Protein AF-A0AAW1MSC5-F1 (afdb_monomer)

pLDDT: mean 83.84, std 13.52, range [40.44, 97.38]

InterPro domains:
  IPR008811 Glycosyl hydrolases 36 [PF05691] (2-79)
  IPR008811 Glycosyl hydrolases 36 [PF05691] (87-195)
  IPR008811 Glycosyl hydrolases 36 [PTHR31268] (100-194)
  IPR017853 Glycoside hydrolase superfamily [SSF51445] (45-163)

Foldseek 3Di:
DDDLQADDAPDPQAAGWDFDQDDDDPVRVPDDDDPSVVCCNVRGHTDDDPVCVVSHVCSVVVVCVVVVNPDDDDPPPDDDPPDPCPPQPVPDPVVNVLSVVSLLVCQQLVCVPCQVPDQGDSDEEAQPDPCNLVVLVSCLQQLHDYHHDDDPPPHPVVSVVVQADPVRHGRGDPGGWHFDPVCNPPDCSPPVDDTDID

Organism: Saponaria officinalis (NCBI:txid3572)

Sequence (198 aa):
MGYWGGVRPDVPNLPEARVISPKLSPGLEMTMEDLAVDKIVNNGVGLVQPEKAHELYEGLHSHLEACGIDGVKVDVIHKMIFGQLTRTAYGDINGTYWLQGCHMVHCAYNSIWMGNFIQPDWDMFQSTHPCAEFHAASRAISGGPIYVSDAVGKHDYDLLKRLVFPDGSTVRCEYYALPTRDCLFVDPLHDGKTVGIS

Solvent-accessible surface area (backbone atoms only — not comparable to full-atom values): 12097 Å² total; per-residue (Å²): 123,60,58,99,40,33,34,60,57,93,44,86,77,47,62,77,31,46,77,40,74,62,78,82,50,76,73,61,70,71,55,77,95,46,74,65,58,54,50,26,50,74,72,18,30,20,42,62,55,79,93,46,47,62,51,41,52,52,32,53,50,53,53,40,48,76,71,71,53,91,75,83,90,76,81,83,81,78,80,71,98,65,81,84,68,78,73,69,46,86,89,37,71,66,55,37,55,50,46,56,51,52,51,51,51,51,42,26,59,47,24,67,64,44,49,80,81,44,85,45,70,73,63,65,44,40,58,74,42,99,58,21,70,59,50,53,53,51,38,44,54,35,31,32,69,82,47,76,67,50,60,91,94,55,66,40,60,76,64,54,51,75,50,37,46,96,88,70,50,66,64,65,41,97,54,60,28,26,59,29,82,93,36,70,90,58,58,50,91,77,69,82,45,81,79,50,72,83

Nearest PDB structures (foldseek):
  7exf-assembly2_A  TM=7.731E-01  e=2.068E-12  Arabidopsis thaliana
  7exh-assembly2_A  TM=7.644E-01  e=4.161E-12  Arabidopsis thaliana
  7exr-assembly1_B  TM=7.719E-01  e=1.484E-11  Arabidopsis thaliana
  7exg-assembly1_B  TM=7.490E-01  e=8.925E-12  Arabidopsis thaliana
  7exf-assembly1_B  TM=7.332E-01  e=2.630E-11  Arabidopsis thaliana

Secondary structure (DSSP, 8-state):
--BTTBPPTT-TTS--EEEE-PPPPHHHHTS---HHHHHHHHH-EEEE-GGGHHHHHHHHHHHHHHTT------TTS---SS-------TT-HHHHHHHHHHHHHHHHHHHHHHTTTS------B-TTSTTHHHHHHHHHHSSS---B-PPTT---HHHHGGGB-TTSPBP--SS---B-TTTTT--TTTS-PPPPB-

Radius of gyration: 20.09 Å; Cα contacts (8 Å, |Δi|>4): 222; chains: 1; bounding box: 49×46×50 Å

Structure (mmCIF, N/CA/C/O backbone):
data_AF-A0AAW1MSC5-F1
#
_entry.id   AF-A0AAW1MSC5-F1
#
loop_
_atom_site.group_PDB
_atom_site.id
_atom_site.type_symbol
_atom_site.label_atom_id
_atom_site.label_alt_id
_atom_site.label_comp_id
_atom_site.label_asym_id
_atom_site.label_entity_id
_atom_site.label_seq_id
_atom_site.pdbx_PDB_ins_code
_atom_site.Cartn_x
_atom_site.Cartn_y
_atom_site.Cartn_z
_atom_site.occupancy
_atom_site.B_iso_or_equiv
_atom_site.auth_seq_id
_atom_site.auth_comp_id
_atom_site.auth_asym_id
_atom_site.auth_atom_id
_atom_site.pdbx_PDB_model_num
ATOM 1 N N . MET A 1 1 ? -20.765 -4.488 11.628 1.00 53.66 1 MET A N 1
ATOM 2 C CA . MET A 1 1 ? -19.595 -4.313 10.742 1.00 53.66 1 MET A CA 1
ATOM 3 C C . MET A 1 1 ? -19.350 -2.828 10.563 1.00 53.66 1 MET A C 1
ATOM 5 O O . MET A 1 1 ? -20.262 -2.133 10.125 1.00 53.66 1 MET A O 1
ATOM 9 N N . GLY A 1 2 ? -18.205 -2.338 11.037 1.00 57.72 2 GLY A N 1
ATOM 10 C CA . GLY A 1 2 ? -17.862 -0.919 10.982 1.00 57.72 2 GLY A CA 1
ATOM 11 C C . GLY A 1 2 ? -17.250 -0.512 9.641 1.00 57.72 2 GLY A C 1
ATOM 12 O O . GLY A 1 2 ? -16.690 -1.343 8.935 1.00 57.72 2 GLY A O 1
ATOM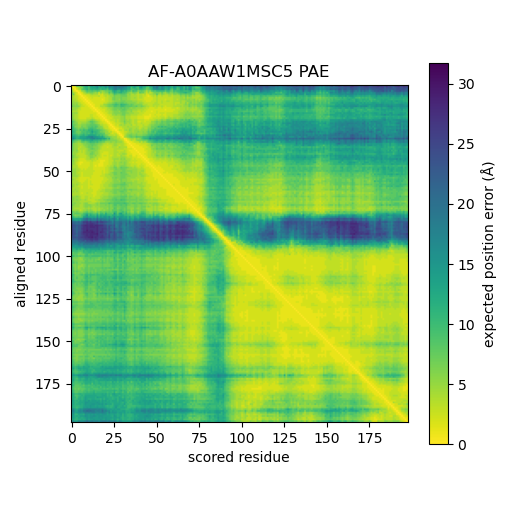 13 N N . TYR A 1 3 ? -17.385 0.763 9.295 1.00 65.25 3 TYR A N 1
ATOM 14 C CA . TYR A 1 3 ? -16.698 1.421 8.174 1.00 65.25 3 TYR A CA 1
ATOM 15 C C . TYR A 1 3 ? -16.135 2.752 8.704 1.00 65.25 3 TYR A C 1
ATOM 17 O O . TYR A 1 3 ? -16.108 2.951 9.915 1.00 65.25 3 TYR A O 1
ATOM 25 N N . TRP A 1 4 ? -15.728 3.690 7.847 1.00 65.12 4 TRP A N 1
ATOM 26 C CA . TRP A 1 4 ? -15.163 4.997 8.235 1.00 65.12 4 TRP A CA 1
ATOM 27 C C . TRP A 1 4 ? -15.979 5.760 9.308 1.00 65.12 4 TRP A C 1
ATOM 29 O O . TRP A 1 4 ? -15.419 6.579 10.025 1.00 65.12 4 TRP A O 1
ATOM 39 N N . GLY A 1 5 ? -17.276 5.461 9.471 1.00 70.88 5 GLY A N 1
ATOM 40 C CA . GLY A 1 5 ? -18.156 5.974 10.535 1.00 70.88 5 GLY A CA 1
ATOM 41 C C . GLY A 1 5 ? -18.221 5.139 11.828 1.00 70.88 5 GLY A C 1
ATOM 42 O O . GLY A 1 5 ? -19.190 5.252 12.573 1.00 70.88 5 GLY A O 1
ATOM 43 N N . GLY A 1 6 ? -17.250 4.272 12.112 1.00 80.56 6 GLY A N 1
ATOM 44 C CA . GLY A 1 6 ? -17.217 3.454 13.330 1.00 80.56 6 GLY A CA 1
ATOM 45 C C . GLY A 1 6 ? -18.155 2.242 13.297 1.00 80.56 6 GLY A C 1
ATOM 46 O O . GLY A 1 6 ? -18.495 1.725 12.232 1.00 80.56 6 GLY A O 1
ATOM 47 N N . VAL A 1 7 ? -18.542 1.748 14.475 1.00 87.12 7 VAL A N 1
ATOM 48 C CA . VAL A 1 7 ? -19.284 0.487 14.651 1.00 87.12 7 VAL A CA 1
ATOM 49 C C . VAL A 1 7 ? -20.786 0.741 14.749 1.00 87.12 7 VAL A C 1
ATOM 51 O O . VAL A 1 7 ? -21.247 1.488 15.607 1.00 87.12 7 VAL A O 1
ATOM 54 N N . ARG A 1 8 ? -21.580 0.083 13.899 1.00 88.00 8 ARG A N 1
ATOM 55 C CA . ARG A 1 8 ? -23.047 0.136 13.993 1.00 88.00 8 ARG A CA 1
ATOM 56 C C . ARG A 1 8 ? -23.521 -0.378 15.374 1.00 88.00 8 ARG A C 1
ATOM 58 O O . ARG A 1 8 ? -23.120 -1.485 15.731 1.00 88.00 8 ARG A O 1
ATOM 65 N N . PRO A 1 9 ? -24.377 0.365 16.105 1.00 89.88 9 PRO A N 1
ATOM 66 C CA . PRO A 1 9 ? -24.988 -0.109 17.350 1.00 89.88 9 PRO A CA 1
ATOM 67 C C . PRO A 1 9 ? -25.855 -1.359 17.162 1.00 89.88 9 PRO A C 1
ATOM 69 O O . PRO A 1 9 ? -26.308 -1.646 16.051 1.00 89.88 9 PRO A O 1
ATOM 72 N N . ASP A 1 10 ? -26.105 -2.066 18.265 1.00 89.06 10 ASP A N 1
ATOM 73 C CA . ASP A 1 10 ? -27.033 -3.205 18.353 1.00 89.06 10 ASP A CA 1
ATOM 74 C C . ASP A 1 10 ? -26.717 -4.365 17.394 1.00 89.06 10 ASP A C 1
ATOM 76 O O . ASP A 1 10 ? -27.601 -5.080 16.917 1.00 89.06 10 ASP A O 1
ATOM 80 N N . VAL A 1 11 ? -25.433 -4.558 17.086 1.00 86.50 11 VAL A N 1
ATOM 81 C CA . VAL A 1 11 ? -24.967 -5.687 16.278 1.00 86.50 11 VAL A CA 1
ATOM 82 C C . VAL A 1 11 ? -24.689 -6.883 17.197 1.00 86.50 11 VAL A C 1
ATOM 84 O O . VAL A 1 11 ? -23.916 -6.742 18.145 1.00 86.50 11 VAL A O 1
ATOM 87 N N . PRO A 1 12 ? -25.267 -8.069 16.923 1.00 83.25 12 PRO A N 1
ATOM 88 C CA . PRO A 1 12 ? -24.973 -9.276 17.690 1.00 83.25 12 PRO A CA 1
ATOM 89 C C . PRO A 1 12 ? -23.472 -9.579 17.731 1.00 83.25 12 PRO A C 1
ATOM 91 O O . PRO A 1 12 ? -22.781 -9.416 16.726 1.00 83.25 12 PRO A O 1
ATOM 94 N N . ASN A 1 13 ? -22.990 -10.067 18.877 1.00 82.94 13 ASN A N 1
ATOM 95 C CA . ASN A 1 13 ? -21.587 -10.444 19.115 1.00 82.94 13 ASN A CA 1
ATOM 96 C C . ASN A 1 13 ? -20.571 -9.287 19.041 1.00 82.94 13 ASN A C 1
ATOM 98 O O . ASN A 1 13 ? -19.373 -9.540 18.945 1.00 82.94 13 ASN A O 1
ATOM 102 N N . LEU A 1 14 ? -21.028 -8.033 19.107 1.00 89.50 14 LEU A N 1
ATOM 103 C CA . LEU A 1 14 ? -20.174 -6.861 19.299 1.00 89.50 14 LEU A CA 1
ATOM 104 C C . LEU A 1 14 ? -20.541 -6.149 20.610 1.00 89.50 14 LEU A C 1
ATOM 106 O O . LEU A 1 14 ? -21.697 -6.216 21.039 1.00 89.50 14 LEU A O 1
ATOM 110 N N . PRO A 1 15 ? -19.581 -5.464 21.257 1.00 90.94 15 PRO A N 1
ATOM 111 C CA . PRO A 1 15 ? -19.867 -4.669 22.442 1.00 90.94 15 PRO A CA 1
ATOM 112 C C . PRO A 1 15 ? -20.815 -3.510 22.115 1.00 90.94 15 PRO A C 1
ATOM 114 O O . PRO A 1 15 ? -20.905 -3.045 20.977 1.00 90.94 15 PRO A O 1
ATOM 117 N N . GLU A 1 16 ? -21.496 -3.012 23.147 1.00 92.12 16 GLU A N 1
ATOM 118 C CA . GLU A 1 16 ? -22.359 -1.838 23.036 1.00 92.12 16 GLU A CA 1
ATOM 119 C C . GLU A 1 16 ? -21.585 -0.650 22.440 1.00 92.12 16 GLU A C 1
ATOM 121 O O . GLU A 1 16 ? -20.536 -0.242 22.952 1.00 92.12 16 GLU A O 1
ATOM 126 N N . ALA A 1 17 ? -22.125 -0.098 21.354 1.00 92.06 17 ALA A N 1
ATOM 127 C CA . ALA A 1 17 ? -21.577 1.056 20.662 1.00 92.06 17 ALA A CA 1
ATOM 128 C C . ALA A 1 17 ? -22.585 2.205 20.686 1.00 92.06 17 ALA A C 1
ATOM 130 O O . ALA A 1 17 ? -23.786 2.001 20.503 1.00 92.06 17 ALA A O 1
ATOM 131 N N . ARG A 1 18 ? -22.091 3.432 20.856 1.00 91.56 18 ARG A N 1
ATOM 132 C CA . ARG A 1 18 ? -22.906 4.648 20.829 1.00 91.56 18 ARG A CA 1
ATOM 133 C C . ARG A 1 18 ? -22.487 5.537 19.673 1.00 91.56 18 ARG A C 1
ATOM 135 O O . ARG A 1 18 ? -21.302 5.798 19.492 1.00 91.56 18 ARG A O 1
ATOM 142 N N . VAL A 1 19 ? -23.461 6.063 18.936 1.00 91.81 19 VAL A N 1
ATOM 143 C CA . VAL A 1 19 ? -23.189 7.095 17.930 1.00 91.81 19 VAL A CA 1
ATOM 144 C C . VAL A 1 19 ? -22.865 8.410 18.636 1.00 91.81 19 VAL A C 1
ATOM 146 O O . VAL A 1 19 ? -23.665 8.919 19.426 1.00 91.81 19 VAL A O 1
ATOM 149 N N . ILE A 1 20 ? -21.685 8.951 18.352 1.00 90.44 20 ILE A N 1
ATOM 150 C CA . ILE A 1 20 ? -21.217 10.250 18.836 1.00 90.44 20 ILE A CA 1
ATOM 151 C C . ILE A 1 20 ? -20.989 11.199 17.661 1.00 90.44 20 ILE A C 1
ATOM 153 O O . ILE A 1 20 ? -20.510 10.785 16.610 1.00 90.44 20 ILE A O 1
ATOM 157 N N . SER A 1 21 ? -21.302 12.481 17.830 1.00 88.94 21 SER A N 1
ATOM 158 C CA . SER A 1 21 ? -20.953 13.504 16.840 1.00 88.94 21 SER A CA 1
ATOM 159 C C . SER A 1 21 ? -19.506 13.947 17.070 1.00 88.94 21 SER A C 1
ATOM 161 O O . SER A 1 21 ? -19.213 14.520 18.125 1.00 88.94 21 SER A O 1
ATOM 163 N N . PRO A 1 22 ? -18.580 13.672 16.137 1.00 84.62 22 PRO A N 1
ATOM 164 C CA . PRO A 1 22 ? -17.195 14.084 16.288 1.00 84.62 22 PRO A CA 1
ATOM 165 C C . PRO A 1 22 ? -17.075 15.601 16.129 1.00 84.62 22 PRO A C 1
ATOM 167 O O . PRO A 1 22 ? -17.774 16.218 15.326 1.00 84.62 22 PRO A O 1
ATOM 170 N N . LYS A 1 23 ? -16.157 16.205 16.887 1.00 84.06 23 LYS A N 1
ATOM 171 C CA . LYS A 1 23 ? -15.807 17.621 16.755 1.00 84.06 23 LYS A CA 1
ATOM 172 C C . LYS A 1 23 ? -14.497 17.738 15.985 1.00 84.06 23 LYS A C 1
ATOM 174 O O . LYS A 1 23 ? -13.488 17.186 16.422 1.00 84.06 23 LYS A O 1
ATOM 179 N N . LEU A 1 24 ? -14.510 18.466 14.871 1.00 80.25 24 LEU A N 1
ATOM 180 C CA . LEU A 1 24 ? -13.288 18.764 14.127 1.00 80.25 24 LEU A CA 1
ATOM 181 C C . LEU A 1 24 ? -12.351 19.628 14.976 1.00 80.25 24 LEU A C 1
ATOM 183 O O . LEU A 1 24 ? -12.781 20.554 15.670 1.00 80.25 24 LEU A O 1
ATOM 187 N N . SER A 1 25 ? -11.062 19.298 14.941 1.00 81.50 25 SER A N 1
ATOM 188 C CA . SER A 1 25 ? -10.034 20.163 15.508 1.00 81.50 25 SER A CA 1
ATOM 189 C C . SER A 1 25 ? -9.725 21.303 14.528 1.00 81.50 25 SER A C 1
ATOM 191 O O . SER A 1 25 ? -9.819 21.091 13.316 1.00 81.50 25 SER A O 1
ATOM 193 N N . PRO A 1 26 ? -9.280 22.480 15.010 1.00 80.62 26 PRO A N 1
ATOM 194 C CA . PRO A 1 26 ? -8.923 23.594 14.128 1.00 80.62 26 PRO A CA 1
ATOM 195 C C . PRO A 1 26 ? -7.853 23.219 13.095 1.00 80.62 26 PRO A C 1
ATOM 197 O O . PRO A 1 26 ? -7.886 23.679 11.964 1.00 80.62 26 PRO A O 1
ATOM 200 N N . GLY A 1 27 ? -6.910 22.345 13.465 1.00 77.00 27 GLY A N 1
ATOM 201 C CA . GLY A 1 27 ? -5.875 21.877 12.545 1.00 77.00 27 GLY A CA 1
ATOM 202 C C . GLY A 1 27 ? -6.432 21.045 11.391 1.00 77.00 27 GLY A C 1
ATOM 203 O O . GLY A 1 27 ? -5.948 21.191 10.278 1.00 77.00 27 GLY A O 1
ATOM 204 N N . LEU A 1 28 ? -7.446 20.209 11.642 1.00 68.50 28 LEU A N 1
ATOM 205 C CA . LEU A 1 28 ? -8.069 19.362 10.620 1.00 68.50 28 LEU A CA 1
ATOM 206 C C . LEU A 1 28 ? -8.982 20.171 9.687 1.00 68.50 28 LEU A C 1
ATOM 208 O O . LEU A 1 28 ? -8.988 19.925 8.485 1.00 68.50 28 LEU A O 1
ATOM 212 N N . GLU A 1 29 ? -9.693 21.161 10.227 1.00 69.50 29 GLU A N 1
ATOM 213 C CA . GLU A 1 29 ? -10.546 22.087 9.465 1.00 69.50 29 GLU A CA 1
ATOM 214 C C . GLU A 1 29 ? -9.750 22.898 8.429 1.00 69.50 29 GLU A C 1
ATOM 216 O O . GLU A 1 29 ? -10.242 23.171 7.341 1.00 69.50 29 GLU A O 1
ATOM 221 N N . MET A 1 30 ? -8.488 23.212 8.735 1.00 70.00 30 MET A N 1
ATOM 222 C CA . MET A 1 30 ? -7.583 23.948 7.844 1.00 70.00 30 MET A CA 1
ATOM 223 C C . MET A 1 30 ? -6.868 23.061 6.807 1.00 70.00 30 MET A C 1
ATOM 225 O O . MET A 1 30 ? -5.985 23.551 6.100 1.00 70.00 30 MET A O 1
ATOM 229 N N . THR A 1 31 ? -7.185 21.762 6.735 1.00 69.75 31 THR A N 1
ATOM 230 C CA . THR A 1 31 ? -6.607 20.853 5.729 1.00 69.75 31 THR A CA 1
ATOM 231 C C . THR A 1 31 ? -7.458 20.801 4.453 1.00 69.75 31 THR A C 1
ATOM 233 O O . THR A 1 31 ? -8.050 21.798 4.053 1.00 69.75 31 THR A O 1
ATOM 236 N N . MET A 1 32 ? -7.471 19.664 3.754 1.00 58.88 32 MET A N 1
ATOM 237 C CA . MET A 1 32 ? -8.252 19.481 2.533 1.00 58.88 32 MET A CA 1
ATOM 238 C C . MET A 1 32 ? -9.700 19.103 2.857 1.00 58.88 32 MET A C 1
ATOM 240 O O . MET A 1 32 ? -9.945 18.349 3.798 1.00 58.88 32 MET A O 1
ATOM 244 N N . GLU A 1 33 ? -10.643 19.556 2.028 1.00 68.25 33 GLU A N 1
ATOM 245 C CA . GLU A 1 33 ? -12.011 19.032 2.045 1.00 68.25 33 GLU A CA 1
ATOM 246 C C . GLU A 1 33 ? -12.007 17.539 1.685 1.00 68.25 33 GLU A C 1
ATOM 248 O O . GLU A 1 33 ? -11.538 17.133 0.612 1.00 68.25 33 GLU A O 1
ATOM 253 N N . ASP A 1 34 ? -12.545 16.721 2.587 1.00 70.81 34 ASP A N 1
ATOM 254 C CA . ASP A 1 34 ? -12.566 15.269 2.477 1.00 70.81 34 ASP A CA 1
ATOM 255 C C . ASP A 1 34 ? -13.988 14.746 2.726 1.00 70.81 34 ASP A C 1
ATOM 257 O O . ASP A 1 34 ? -14.561 14.887 3.807 1.00 70.81 34 ASP A O 1
ATOM 261 N N . LEU A 1 35 ? -14.555 14.089 1.711 1.00 73.88 35 LEU A N 1
ATOM 262 C CA . LEU A 1 35 ? -15.926 13.575 1.752 1.00 73.88 35 LEU A CA 1
ATOM 263 C C . LEU A 1 35 ? -16.146 12.516 2.843 1.00 73.88 35 LEU A C 1
ATOM 265 O O . LEU A 1 35 ? -17.282 12.311 3.278 1.00 73.88 35 LEU A O 1
ATOM 269 N N . ALA A 1 36 ? -15.103 11.790 3.255 1.00 72.75 36 ALA A N 1
ATOM 270 C CA . ALA A 1 36 ? -15.205 10.853 4.365 1.00 72.75 36 ALA A CA 1
ATOM 271 C C . ALA A 1 36 ? -15.302 11.614 5.692 1.00 72.75 36 ALA A C 1
ATOM 273 O O . ALA A 1 36 ? -16.141 11.255 6.520 1.00 72.75 36 ALA A O 1
ATOM 274 N N . VAL A 1 37 ? -14.530 12.692 5.864 1.00 77.62 37 VAL A N 1
ATOM 275 C CA . VAL A 1 37 ? -14.630 13.588 7.029 1.00 77.62 37 VAL A CA 1
ATOM 276 C C . VAL A 1 37 ? -16.021 14.215 7.110 1.00 77.62 37 VAL A C 1
ATOM 278 O O . VAL A 1 37 ? -16.661 14.123 8.158 1.00 77.62 37 VAL A O 1
ATOM 281 N N . ASP A 1 38 ? -16.552 14.737 6.005 1.00 80.31 38 ASP A N 1
ATOM 282 C CA . ASP A 1 38 ? -17.896 15.328 5.974 1.00 80.31 38 ASP A CA 1
ATOM 283 C C . ASP A 1 38 ? -18.975 14.317 6.369 1.00 80.31 38 ASP A C 1
ATOM 285 O O . ASP A 1 38 ? -19.882 14.611 7.150 1.00 80.31 38 ASP A O 1
ATOM 289 N N . LYS A 1 39 ? -18.882 13.083 5.860 1.00 79.62 39 LYS A N 1
ATOM 290 C CA . LYS A 1 39 ? -19.820 12.008 6.216 1.00 79.62 39 LYS A CA 1
ATOM 291 C C . LYS A 1 39 ? -19.729 11.633 7.689 1.00 79.62 39 LYS A C 1
ATOM 293 O O . LYS A 1 39 ? -20.764 11.353 8.289 1.00 79.62 39 LYS A O 1
ATOM 298 N N . ILE A 1 40 ? -18.529 11.617 8.256 1.00 83.12 40 ILE A N 1
ATOM 299 C CA . ILE A 1 40 ? -18.284 11.328 9.670 1.00 83.12 40 ILE A CA 1
ATOM 300 C C . ILE A 1 40 ? -18.883 12.428 10.559 1.00 83.12 40 ILE A C 1
ATOM 302 O O . ILE A 1 40 ? -19.564 12.126 11.538 1.00 83.12 40 ILE A O 1
ATOM 306 N N . VAL A 1 41 ? -18.688 13.698 10.199 1.00 84.00 41 VAL A N 1
ATOM 307 C CA . VAL A 1 41 ? -19.237 14.846 10.936 1.00 84.00 41 VAL A CA 1
ATOM 308 C C . VAL A 1 41 ? -20.764 14.870 10.865 1.00 84.00 41 VAL A C 1
ATOM 310 O O . VAL A 1 41 ? -21.418 15.042 11.891 1.00 84.00 41 VAL A O 1
ATOM 313 N N . ASN A 1 42 ? -21.337 14.634 9.683 1.00 84.75 42 ASN A N 1
ATOM 314 C CA . ASN A 1 42 ? -22.785 14.697 9.474 1.00 84.75 42 ASN A CA 1
ATOM 315 C C . ASN A 1 42 ? -23.548 13.510 10.081 1.00 84.75 42 ASN A C 1
ATOM 317 O O . ASN A 1 42 ? -24.659 13.694 10.574 1.00 84.75 42 ASN A O 1
ATOM 321 N N . ASN A 1 43 ? -22.982 12.298 10.041 1.00 85.00 43 ASN A N 1
ATOM 322 C CA . ASN A 1 43 ? -23.688 11.078 10.461 1.00 85.00 43 ASN A CA 1
ATOM 323 C C . ASN A 1 43 ? -23.265 10.560 11.845 1.00 85.00 43 ASN A C 1
ATOM 325 O O . ASN A 1 43 ? -23.934 9.691 12.404 1.00 85.00 43 ASN A O 1
ATOM 329 N N . GLY A 1 44 ? -22.176 11.088 12.404 1.00 87.50 44 GLY A N 1
ATOM 330 C CA . GLY A 1 44 ? -21.587 10.602 13.644 1.00 87.50 44 GLY A CA 1
ATOM 331 C C . GLY A 1 44 ? -20.741 9.338 13.467 1.00 87.50 44 GLY A C 1
ATOM 332 O O . GLY A 1 44 ? -20.671 8.732 12.397 1.00 87.50 44 GLY A O 1
ATOM 333 N N . VAL A 1 45 ? -20.081 8.949 14.557 1.00 89.50 45 VAL A N 1
ATOM 334 C CA . VAL A 1 45 ? -19.209 7.776 14.647 1.00 89.50 45 VAL A CA 1
ATOM 335 C C . VAL A 1 45 ? -19.748 6.826 15.700 1.00 89.50 45 VAL A C 1
ATOM 337 O O . VAL A 1 45 ? -19.996 7.231 16.833 1.00 89.50 45 VAL A O 1
ATOM 340 N N . GLY A 1 46 ? -19.899 5.555 15.348 1.00 91.19 46 GLY A N 1
ATOM 341 C CA . GLY A 1 46 ? -20.177 4.500 16.312 1.00 91.19 46 GLY A CA 1
ATOM 342 C C . GLY A 1 46 ? -18.944 4.185 17.155 1.00 91.19 46 GLY A C 1
ATOM 343 O O . GLY A 1 46 ? -17.984 3.602 16.647 1.00 91.19 46 GLY A O 1
ATOM 344 N N . LEU A 1 47 ? -18.965 4.575 18.428 1.00 90.38 47 LEU A N 1
ATOM 345 C CA . LEU A 1 47 ? -17.853 4.427 19.360 1.00 90.38 47 LEU A CA 1
ATOM 346 C C . LEU A 1 47 ? -18.140 3.331 20.389 1.00 90.38 47 LEU A C 1
ATOM 348 O O . LEU A 1 47 ? -19.188 3.331 21.036 1.00 90.38 47 LEU A O 1
ATOM 352 N N . VAL A 1 48 ? -17.170 2.437 20.565 1.00 91.44 48 VAL A N 1
ATOM 353 C CA . VAL A 1 48 ? -17.125 1.448 21.648 1.00 91.44 48 VAL A CA 1
ATOM 354 C C . VAL A 1 48 ? -16.297 2.016 22.800 1.00 91.44 48 VAL A C 1
ATOM 356 O O . VAL A 1 48 ? -15.315 2.724 22.569 1.00 91.44 48 VAL A O 1
ATOM 359 N N . GLN A 1 49 ? -16.693 1.719 24.040 1.00 90.69 49 GLN A N 1
ATOM 360 C CA . GLN A 1 49 ? -15.934 2.135 25.224 1.00 90.69 49 GLN A CA 1
ATOM 361 C C . GLN A 1 49 ? -14.502 1.565 25.175 1.00 90.69 49 GLN A C 1
ATOM 363 O O . GLN A 1 49 ? -14.353 0.377 24.872 1.00 90.69 49 GLN A O 1
ATOM 368 N N . PRO A 1 50 ? -13.455 2.363 25.465 1.00 91.12 50 PRO A N 1
ATOM 369 C CA . PRO A 1 50 ? -12.062 1.928 25.336 1.00 91.12 50 PRO A CA 1
ATOM 370 C C . PRO A 1 50 ? -11.738 0.623 26.074 1.00 91.12 50 PRO A C 1
ATOM 372 O O . PRO A 1 50 ? -10.980 -0.204 25.573 1.00 91.12 50 PRO A O 1
ATOM 375 N N . GLU A 1 51 ? -12.361 0.393 27.229 1.00 94.69 51 GLU A N 1
ATOM 376 C CA . GLU A 1 51 ? -12.168 -0.792 28.069 1.00 94.69 51 GLU A CA 1
ATOM 377 C C . GLU A 1 51 ? -12.650 -2.082 27.379 1.00 94.69 51 GLU A C 1
ATOM 379 O O . GLU A 1 51 ? -12.155 -3.174 27.663 1.00 94.69 51 GLU A O 1
ATOM 384 N N . LYS A 1 52 ? -13.574 -1.957 26.418 1.00 92.38 52 LYS A N 1
ATOM 385 C CA . LYS A 1 52 ? -14.138 -3.055 25.619 1.00 92.38 52 LYS A CA 1
ATOM 386 C C . LYS A 1 52 ? -13.526 -3.165 24.222 1.00 92.38 52 LYS A C 1
ATOM 388 O O . LYS A 1 52 ? -14.050 -3.886 23.376 1.00 92.38 52 LYS A O 1
ATOM 393 N N . ALA A 1 53 ? -12.416 -2.473 23.954 1.00 89.75 53 ALA A N 1
ATOM 394 C CA . ALA A 1 53 ? -11.757 -2.539 22.650 1.00 89.75 53 ALA A CA 1
ATOM 395 C C . ALA A 1 53 ? -11.374 -3.979 22.264 1.00 89.75 53 ALA A C 1
ATOM 397 O O . ALA A 1 53 ? -11.514 -4.358 21.107 1.00 89.75 53 ALA A O 1
ATOM 398 N N . HIS A 1 54 ? -10.955 -4.797 23.232 1.00 90.69 54 HIS A N 1
ATOM 399 C CA . HIS A 1 54 ? -10.633 -6.204 22.994 1.00 90.69 54 HIS A CA 1
ATOM 400 C C . HIS A 1 54 ? -11.850 -7.004 22.493 1.00 90.69 54 HIS A C 1
ATOM 402 O O . HIS A 1 54 ? -11.740 -7.687 21.483 1.00 90.69 54 HIS A O 1
ATOM 408 N N . GLU A 1 55 ? -13.026 -6.846 23.113 1.00 92.00 55 GLU A N 1
ATOM 409 C CA . GLU A 1 55 ? -14.276 -7.489 22.670 1.00 92.00 55 GLU A CA 1
ATOM 410 C C . GLU A 1 55 ? -14.657 -7.071 21.245 1.00 92.00 55 GLU A C 1
ATOM 412 O O . GLU A 1 55 ? -15.152 -7.882 20.465 1.00 92.00 55 GLU A O 1
ATOM 417 N N . LEU A 1 56 ? -14.409 -5.805 20.888 1.00 90.38 56 LEU A N 1
ATOM 418 C CA . LEU A 1 56 ? -14.634 -5.307 19.534 1.00 90.38 56 LEU A CA 1
ATOM 419 C C . LEU A 1 56 ? -13.734 -6.019 18.516 1.00 90.38 56 LEU A C 1
ATOM 421 O O . LEU A 1 56 ? -14.237 -6.489 17.496 1.00 90.38 56 LEU A O 1
ATOM 425 N N . TYR A 1 57 ? -12.424 -6.084 18.768 1.00 89.12 57 TYR A N 1
ATOM 426 C CA . TYR A 1 57 ? -11.487 -6.732 17.847 1.00 89.12 57 TYR A CA 1
ATOM 427 C C . TYR A 1 57 ? -11.763 -8.233 17.738 1.00 89.12 57 TYR A C 1
ATOM 429 O O . TYR A 1 57 ? -11.928 -8.733 16.626 1.00 89.12 57 TYR A O 1
ATOM 437 N N . GLU A 1 58 ? -11.908 -8.929 18.865 1.00 91.12 58 GLU A N 1
ATOM 438 C CA . GLU A 1 58 ? -12.216 -10.363 18.890 1.00 91.12 58 GLU A CA 1
ATOM 439 C C . GLU A 1 58 ? -13.531 -10.676 18.168 1.00 91.12 58 GLU A C 1
ATOM 441 O O . GLU A 1 58 ? -13.583 -11.591 17.346 1.00 91.12 58 GLU A O 1
ATOM 446 N N . GLY A 1 59 ? -14.583 -9.884 18.401 1.00 90.25 59 GLY A N 1
ATOM 447 C CA . GLY A 1 59 ? -15.875 -10.066 17.739 1.00 90.25 59 GLY A CA 1
ATOM 448 C C . GLY A 1 59 ? -15.811 -9.847 16.225 1.00 90.25 59 GLY A C 1
ATOM 449 O O . GLY A 1 59 ? -16.399 -10.620 15.465 1.00 90.25 59 GLY A O 1
ATOM 450 N N . LEU A 1 60 ? -15.069 -8.833 15.761 1.00 89.44 60 LEU A N 1
ATOM 451 C CA . LEU A 1 60 ? -14.860 -8.593 14.328 1.00 89.44 60 LEU A CA 1
ATOM 452 C C . LEU A 1 60 ? -14.069 -9.732 13.675 1.00 89.44 60 LEU A C 1
ATOM 454 O O . LEU A 1 60 ? -14.490 -10.239 12.635 1.00 89.44 60 LEU A O 1
ATOM 458 N N . HIS A 1 61 ? -12.953 -10.147 14.276 1.00 90.38 61 HIS A N 1
ATOM 459 C CA . HIS A 1 61 ? -12.095 -11.186 13.710 1.00 90.38 61 HIS A CA 1
ATOM 460 C C . HIS A 1 61 ? -12.759 -12.565 13.740 1.00 90.38 61 HIS A C 1
ATOM 462 O O . HIS A 1 61 ? -12.766 -13.233 12.711 1.00 90.38 61 HIS A O 1
ATOM 468 N N . SER A 1 62 ? -13.416 -12.941 14.842 1.00 91.19 62 SER A N 1
ATOM 469 C CA . SER A 1 62 ? -14.145 -14.216 14.946 1.00 91.19 62 SER A CA 1
ATOM 470 C C . SER A 1 62 ? -15.296 -14.302 13.941 1.00 91.19 62 SER A C 1
ATOM 472 O O . SER A 1 62 ? -15.562 -15.358 13.372 1.00 91.19 62 SER A O 1
ATOM 474 N N . HIS A 1 63 ? -15.995 -13.188 13.687 1.00 90.12 63 HIS A N 1
ATOM 475 C CA . HIS A 1 63 ? -17.045 -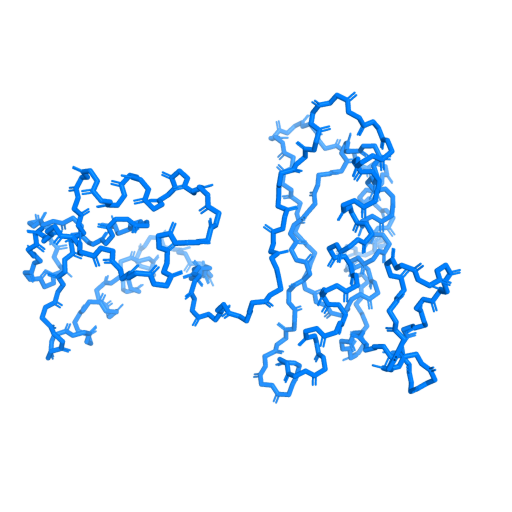13.156 12.669 1.00 90.12 63 HIS A CA 1
ATOM 476 C C . HIS A 1 63 ? -16.480 -13.348 11.257 1.00 90.12 63 HIS A C 1
ATOM 478 O O . HIS A 1 63 ? -17.039 -14.115 10.477 1.00 90.12 63 HIS A O 1
ATOM 484 N N . LEU A 1 64 ? -15.377 -12.666 10.934 1.00 91.44 64 LEU A N 1
ATOM 485 C CA . LEU A 1 64 ? -14.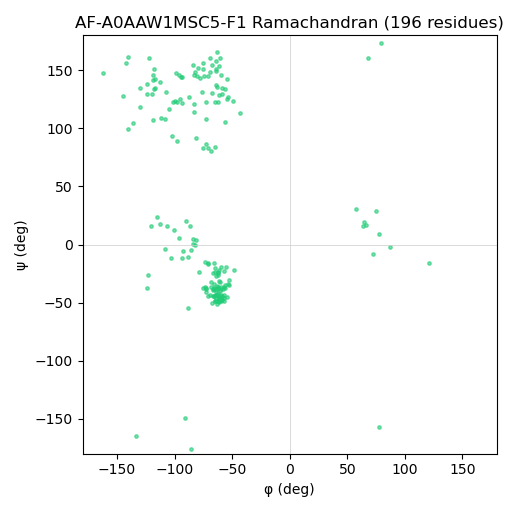710 -12.793 9.638 1.00 91.44 64 LEU A CA 1
ATOM 486 C C . LEU A 1 64 ? -14.162 -14.213 9.432 1.00 91.44 64 LEU A C 1
ATOM 488 O O . LEU A 1 64 ? -14.390 -14.800 8.375 1.00 91.44 64 LEU A O 1
ATOM 492 N N . GLU A 1 65 ? -13.540 -14.795 10.455 1.00 92.88 65 GLU A N 1
ATOM 493 C CA . GLU A 1 65 ? -13.085 -16.188 10.454 1.00 92.88 65 GLU A CA 1
ATOM 494 C C . GLU A 1 65 ? -14.250 -17.161 10.221 1.00 92.88 65 GLU A C 1
ATOM 496 O O . GLU A 1 65 ? -14.174 -18.018 9.343 1.00 92.88 65 GLU A O 1
ATOM 501 N N . ALA A 1 66 ? -15.372 -16.998 10.931 1.00 93.62 66 ALA A N 1
ATOM 502 C CA . ALA A 1 66 ? -16.557 -17.841 10.755 1.00 93.62 66 ALA A CA 1
ATOM 503 C C . ALA A 1 66 ? -17.177 -17.733 9.348 1.00 93.62 66 ALA A C 1
ATOM 505 O O . ALA A 1 66 ? -17.846 -18.661 8.891 1.00 93.62 66 ALA A O 1
ATOM 506 N N . CYS A 1 67 ? -16.955 -16.616 8.649 1.00 94.38 67 CYS A N 1
ATOM 507 C CA . CYS A 1 67 ? -17.322 -16.438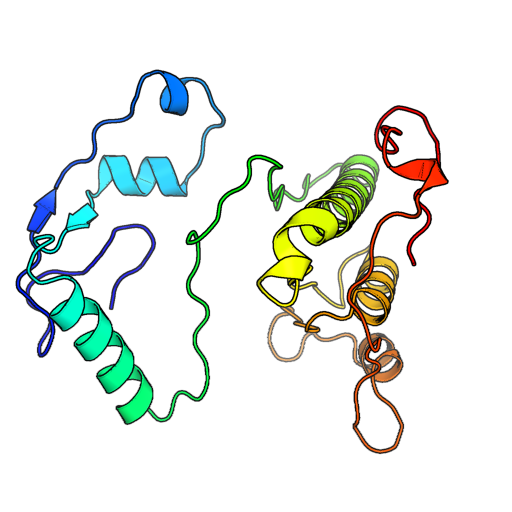 7.245 1.00 94.38 67 CYS A CA 1
ATOM 508 C C . CYS A 1 67 ? -16.302 -17.036 6.256 1.00 94.38 67 CYS A C 1
ATOM 510 O O . CYS A 1 67 ? -16.533 -16.956 5.050 1.00 94.38 67 CYS A O 1
ATOM 512 N N . GLY A 1 68 ? -15.206 -17.630 6.737 1.00 95.50 68 GLY A N 1
ATOM 513 C CA . GLY A 1 68 ? -14.139 -18.200 5.912 1.00 95.50 68 GLY A CA 1
ATOM 514 C C . GLY A 1 68 ? -13.231 -17.149 5.272 1.00 95.50 68 GLY A C 1
ATOM 515 O O . GLY A 1 68 ? -12.745 -17.366 4.169 1.00 95.50 68 GLY A O 1
ATOM 516 N N . ILE A 1 69 ? -13.057 -15.984 5.907 1.00 94.50 69 ILE A N 1
ATOM 517 C CA . ILE A 1 69 ? -12.177 -14.919 5.409 1.00 94.50 69 ILE A CA 1
ATOM 518 C C . ILE A 1 69 ? -10.726 -15.191 5.826 1.00 94.50 69 ILE A C 1
ATOM 520 O O . ILE A 1 69 ? -10.416 -15.211 7.013 1.00 94.50 69 ILE A O 1
ATOM 524 N N . ASP A 1 70 ? -9.831 -15.311 4.843 1.00 91.44 70 ASP A N 1
ATOM 525 C CA . ASP A 1 70 ? -8.409 -15.637 5.058 1.00 91.44 70 ASP A CA 1
ATOM 526 C C . ASP A 1 70 ? -7.503 -14.415 5.301 1.00 91.44 70 ASP A C 1
ATOM 528 O O . ASP A 1 70 ? -6.333 -14.549 5.659 1.00 91.44 70 ASP A O 1
ATOM 532 N N . GLY A 1 71 ? -8.013 -13.202 5.080 1.00 89.06 71 GLY A N 1
ATOM 533 C CA . GLY A 1 71 ? -7.230 -11.978 5.207 1.00 89.06 71 GLY A CA 1
ATOM 534 C C . GLY A 1 71 ? -8.098 -10.736 5.341 1.00 89.06 71 GLY A C 1
ATOM 535 O O . GLY A 1 71 ? -9.186 -10.647 4.776 1.00 89.06 71 GLY A O 1
ATOM 536 N N . VAL A 1 72 ? -7.602 -9.756 6.096 1.00 88.69 72 VAL A N 1
ATOM 537 C CA . VAL A 1 72 ? -8.304 -8.498 6.363 1.00 88.69 72 VAL A CA 1
ATOM 538 C C . VAL A 1 72 ? -7.384 -7.319 6.080 1.00 88.69 72 VAL A C 1
ATOM 540 O O . VAL A 1 72 ? -6.228 -7.303 6.499 1.00 88.69 72 VAL A O 1
ATOM 543 N N . LYS A 1 73 ? -7.901 -6.310 5.379 1.00 86.19 73 LYS A N 1
ATOM 544 C CA . LYS A 1 73 ? -7.259 -5.000 5.267 1.00 86.19 73 LYS A CA 1
ATOM 545 C C . LYS A 1 73 ? -7.921 -4.073 6.275 1.00 86.19 73 LYS A C 1
ATOM 547 O O . LYS A 1 73 ? -9.137 -3.900 6.243 1.00 86.19 73 LYS A O 1
ATOM 552 N N . VAL A 1 74 ? -7.125 -3.503 7.174 1.00 83.31 74 VAL A N 1
ATOM 553 C CA . VAL A 1 74 ? -7.600 -2.512 8.141 1.00 83.31 74 VAL A CA 1
ATOM 554 C C . VAL A 1 74 ? -7.047 -1.155 7.733 1.00 83.31 74 VAL A C 1
ATOM 556 O O . VAL A 1 74 ? -5.847 -0.897 7.825 1.00 83.31 74 VAL A O 1
ATOM 559 N N . ASP A 1 75 ? -7.929 -0.297 7.233 1.00 76.44 75 ASP A N 1
ATOM 560 C CA . ASP A 1 75 ? -7.551 1.026 6.755 1.00 76.44 75 ASP A CA 1
ATOM 561 C C . ASP A 1 75 ? -7.275 1.998 7.914 1.00 76.44 75 ASP A C 1
ATOM 563 O O . ASP A 1 75 ? -7.792 1.857 9.021 1.00 76.44 75 ASP A O 1
ATOM 567 N N . VAL A 1 76 ? -6.478 3.037 7.638 1.00 69.75 76 VAL A N 1
ATOM 568 C CA . VAL A 1 76 ? -6.251 4.187 8.539 1.00 69.75 76 VAL A CA 1
ATOM 569 C C . VAL A 1 76 ? -5.505 3.854 9.849 1.00 69.75 76 VAL A C 1
ATOM 571 O O . VAL A 1 76 ? -5.464 4.681 10.753 1.00 69.75 76 VAL A O 1
ATOM 574 N N . ILE A 1 77 ? -4.824 2.705 9.952 1.00 61.91 77 ILE A N 1
ATOM 575 C CA . ILE A 1 77 ? -3.979 2.401 11.129 1.00 61.91 77 ILE A CA 1
ATOM 576 C C . ILE A 1 77 ? -2.744 3.321 11.187 1.00 61.91 77 ILE A C 1
ATOM 578 O O . ILE A 1 77 ? -2.353 3.763 12.263 1.00 61.91 77 ILE A O 1
ATOM 582 N N . HIS A 1 78 ? -2.150 3.660 10.039 1.00 56.25 78 HIS A N 1
ATOM 583 C CA . HIS A 1 78 ? -0.985 4.546 9.960 1.00 56.25 78 HIS A CA 1
ATOM 584 C C . HIS A 1 78 ? -1.154 5.552 8.819 1.00 56.25 78 HIS A C 1
ATOM 586 O O . HIS A 1 78 ? -0.988 5.215 7.650 1.00 56.25 78 HIS A O 1
ATOM 592 N N . LYS A 1 79 ? -1.468 6.807 9.158 1.00 52.44 79 LYS A N 1
ATOM 593 C CA . LYS A 1 79 ? -1.382 7.943 8.230 1.00 52.44 79 LYS A CA 1
ATOM 594 C C . LYS A 1 79 ? -0.114 8.735 8.540 1.00 52.44 79 LYS A C 1
ATOM 596 O O . LYS A 1 79 ? -0.140 9.623 9.387 1.00 52.44 79 LYS A O 1
ATOM 601 N N . MET A 1 80 ? 0.991 8.435 7.858 1.00 47.25 80 MET A N 1
ATOM 602 C CA . MET A 1 80 ? 2.037 9.448 7.698 1.00 47.25 80 MET A CA 1
ATOM 603 C C . MET A 1 80 ? 1.558 10.441 6.638 1.00 47.25 80 MET A C 1
ATOM 605 O O . MET A 1 80 ? 1.030 10.036 5.603 1.00 47.25 80 MET A O 1
ATOM 609 N N . ILE A 1 81 ? 1.656 11.739 6.933 1.00 44.47 81 ILE A N 1
ATOM 610 C CA . ILE A 1 81 ? 1.194 12.818 6.054 1.00 44.47 81 ILE A CA 1
ATOM 611 C C . ILE A 1 81 ? 2.132 12.897 4.845 1.00 44.47 81 ILE A C 1
ATOM 613 O O . ILE A 1 81 ? 3.046 13.706 4.810 1.00 44.47 81 ILE A O 1
ATOM 617 N N . PHE A 1 82 ? 1.885 12.048 3.856 1.00 42.81 82 PHE A N 1
ATOM 618 C CA . PHE A 1 82 ? 2.243 12.255 2.459 1.00 42.81 82 PHE A CA 1
ATOM 619 C C . PHE A 1 82 ? 1.054 11.727 1.666 1.00 42.81 82 PHE A C 1
ATOM 621 O O . PHE A 1 82 ? 0.826 10.522 1.593 1.00 42.81 82 PHE A O 1
ATOM 628 N N . GLY A 1 83 ? 0.198 12.654 1.231 1.00 42.38 83 GLY A N 1
ATOM 629 C CA . GLY A 1 83 ? -1.151 12.364 0.758 1.00 42.38 83 GLY A CA 1
ATOM 630 C C . GLY A 1 83 ? -1.192 11.229 -0.264 1.00 42.38 83 GLY A C 1
ATOM 631 O O . GLY A 1 83 ? -0.571 11.314 -1.322 1.00 42.38 83 GLY A O 1
ATOM 632 N N . GLN A 1 84 ? -1.985 10.198 0.036 1.00 41.62 84 GLN A N 1
ATOM 633 C CA . GLN A 1 84 ? -2.560 9.322 -0.981 1.00 41.62 84 GLN A CA 1
ATOM 634 C C . GLN A 1 84 ? -3.510 10.179 -1.823 1.00 41.62 84 GLN A C 1
ATOM 636 O O . GLN A 1 84 ? -4.705 10.284 -1.552 1.00 41.62 84 GLN A O 1
ATOM 641 N N . LEU A 1 85 ? -2.959 10.875 -2.814 1.00 43.75 85 LEU A N 1
ATOM 642 C CA . LEU A 1 85 ? -3.735 11.592 -3.812 1.00 43.75 85 LEU A CA 1
ATOM 643 C C . LEU A 1 85 ? -4.315 10.560 -4.783 1.00 43.75 85 LEU A C 1
ATOM 645 O O . LEU A 1 85 ? -3.779 10.321 -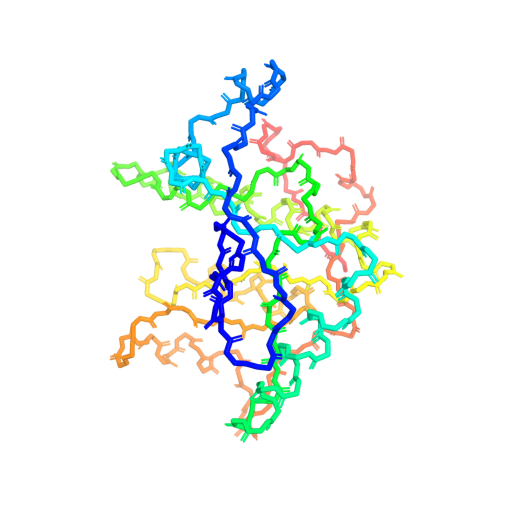5.856 1.00 43.75 85 LEU A O 1
ATOM 649 N N . THR A 1 86 ? -5.440 9.952 -4.413 1.00 40.97 86 THR A N 1
ATOM 650 C CA . THR A 1 86 ? -6.265 9.148 -5.333 1.00 40.97 86 THR A CA 1
ATOM 651 C C . THR A 1 86 ? -7.178 10.012 -6.203 1.00 40.97 86 THR A C 1
ATOM 653 O O . THR A 1 86 ? -7.957 9.486 -6.997 1.00 40.97 86 THR A O 1
ATOM 656 N N . ARG A 1 87 ? -7.095 11.348 -6.108 1.00 40.44 87 ARG A N 1
ATOM 657 C CA . ARG A 1 87 ? -7.801 12.232 -7.038 1.00 40.44 87 ARG A CA 1
ATOM 658 C C . ARG A 1 87 ? -7.114 12.176 -8.394 1.00 40.44 87 ARG A C 1
ATOM 660 O O . ARG A 1 87 ? -6.293 13.025 -8.705 1.00 40.44 87 ARG A O 1
ATOM 667 N N . THR A 1 88 ? -7.499 11.208 -9.220 1.00 43.03 88 THR A N 1
ATOM 668 C CA . THR A 1 88 ? -7.417 11.328 -10.677 1.00 43.03 88 THR A CA 1
ATOM 669 C C . THR A 1 88 ? -7.907 12.725 -11.052 1.00 43.03 88 THR A C 1
ATOM 671 O O . THR A 1 88 ? -9.079 13.045 -10.825 1.00 43.03 88 THR A O 1
ATOM 674 N N . ALA A 1 89 ? -7.024 13.580 -11.566 1.00 43.56 89 ALA A N 1
ATOM 675 C CA . ALA A 1 89 ? -7.422 14.842 -12.168 1.00 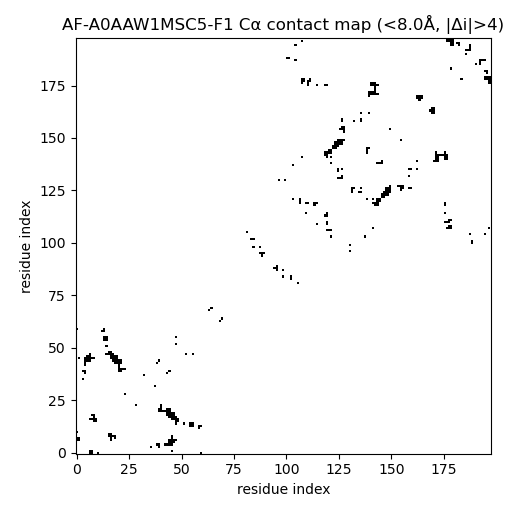43.56 89 ALA A CA 1
ATOM 676 C C . ALA A 1 89 ? -8.181 14.511 -13.460 1.00 43.56 89 ALA A C 1
ATOM 678 O O . ALA A 1 89 ? -7.610 14.503 -14.548 1.00 43.56 89 ALA A O 1
ATOM 679 N N . TYR A 1 90 ? -9.461 14.149 -13.333 1.00 40.75 90 TYR A N 1
ATOM 680 C CA . TYR A 1 90 ? -10.336 13.898 -14.471 1.00 40.75 90 TYR A CA 1
ATOM 681 C C . TYR A 1 90 ? -10.337 15.155 -15.349 1.00 40.75 90 TYR A C 1
ATOM 683 O O . TYR A 1 90 ? -10.925 16.169 -14.981 1.00 40.75 90 TYR A O 1
ATOM 691 N N . GLY A 1 91 ? -9.647 15.090 -16.491 1.00 52.34 91 GLY A N 1
ATOM 692 C CA . GLY A 1 91 ? -9.609 16.159 -17.492 1.00 52.34 91 GLY A CA 1
ATOM 693 C C . GLY A 1 91 ? -8.227 16.728 -17.823 1.00 52.34 91 GLY A C 1
ATOM 694 O O . GLY A 1 91 ? -8.101 17.337 -18.880 1.00 52.34 91 GLY A O 1
ATOM 695 N N . ASP A 1 92 ? -7.193 16.494 -17.005 1.00 65.56 92 ASP A N 1
ATOM 696 C CA . ASP A 1 92 ? -5.807 16.845 -17.349 1.00 65.56 92 ASP A CA 1
ATOM 697 C C . ASP A 1 92 ? -4.935 15.589 -17.388 1.00 65.56 92 ASP A C 1
ATOM 699 O O . ASP A 1 92 ? -4.598 14.983 -16.366 1.00 65.56 92 ASP A O 1
ATOM 703 N N . ILE A 1 93 ? -4.571 15.190 -18.605 1.00 62.31 93 ILE A N 1
ATOM 704 C CA . ILE A 1 93 ? -3.725 14.0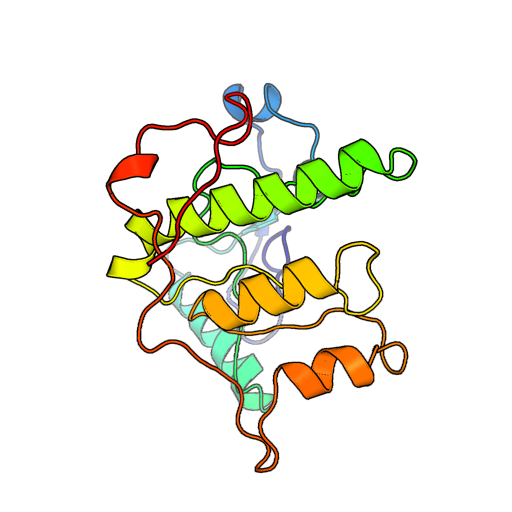26 -18.841 1.00 62.31 93 ILE A CA 1
ATOM 705 C C . ILE A 1 93 ? -2.332 14.210 -18.222 1.00 62.31 93 ILE A C 1
ATOM 707 O O . ILE A 1 93 ? -1.797 13.264 -17.650 1.00 62.31 93 ILE A O 1
ATOM 711 N N . ASN A 1 94 ? -1.779 15.428 -18.238 1.00 70.81 94 ASN A N 1
ATOM 712 C CA . ASN A 1 94 ? -0.466 15.707 -17.655 1.00 70.81 94 ASN A CA 1
ATOM 713 C C . ASN A 1 94 ? -0.525 15.644 -16.126 1.00 70.81 94 ASN A C 1
ATOM 715 O O . ASN A 1 94 ? 0.314 14.989 -15.508 1.00 70.81 94 ASN A O 1
ATOM 719 N N . GLY A 1 95 ? -1.561 16.236 -15.525 1.00 72.75 95 GLY A N 1
ATOM 720 C CA . GLY A 1 95 ? -1.851 16.091 -14.100 1.00 72.75 95 GLY A CA 1
ATOM 721 C C . GLY A 1 95 ? -2.050 14.630 -13.690 1.00 72.75 95 GLY A C 1
ATOM 722 O O . GLY A 1 95 ? -1.546 14.207 -12.653 1.00 72.75 95 GLY A O 1
ATOM 723 N N . THR A 1 96 ? -2.702 13.823 -14.531 1.00 69.56 96 THR A N 1
ATOM 724 C CA . THR A 1 96 ? -2.887 12.385 -14.281 1.00 69.56 96 THR A CA 1
ATOM 725 C C . THR A 1 96 ? -1.549 11.648 -14.206 1.00 69.56 96 THR A C 1
ATOM 727 O O . THR A 1 96 ? -1.327 10.935 -13.230 1.00 69.56 96 THR A O 1
ATOM 730 N N . TYR A 1 97 ? -0.643 11.840 -15.174 1.00 78.81 97 TYR A N 1
ATOM 731 C CA . TYR A 1 97 ? 0.691 11.222 -15.155 1.00 78.81 97 TYR A CA 1
ATOM 732 C C . TYR A 1 97 ? 1.544 11.700 -13.975 1.00 78.81 97 TYR A C 1
ATOM 734 O O . TYR A 1 97 ? 2.166 10.876 -13.302 1.00 78.81 97 TYR A O 1
ATOM 742 N N . TRP A 1 98 ? 1.540 13.006 -13.692 1.00 80.81 98 TRP A N 1
ATOM 743 C CA . TRP A 1 98 ? 2.295 13.581 -12.577 1.00 80.81 98 TRP A CA 1
ATOM 744 C C . TRP A 1 98 ? 1.861 12.977 -11.239 1.00 80.81 98 TRP A C 1
ATOM 746 O O . TRP A 1 98 ? 2.702 12.492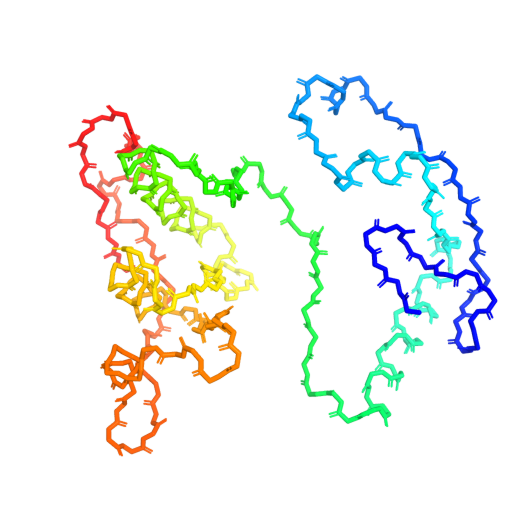 -10.486 1.00 80.81 98 TRP A O 1
ATOM 756 N N . LEU A 1 99 ? 0.550 12.890 -10.990 1.00 80.50 99 LEU A N 1
ATOM 757 C CA . LEU A 1 99 ? 0.003 12.296 -9.767 1.00 80.50 99 LEU A CA 1
ATOM 758 C C . LEU A 1 99 ? 0.412 10.827 -9.589 1.00 80.50 99 LEU A C 1
ATOM 760 O O . LEU A 1 99 ? 0.721 10.416 -8.470 1.00 80.50 99 LEU A O 1
ATOM 764 N N . GLN A 1 100 ? 0.468 10.045 -10.675 1.00 85.38 100 GLN A N 1
ATOM 765 C CA . GLN A 1 100 ? 0.936 8.656 -10.596 1.00 85.38 100 GLN A CA 1
ATOM 766 C C . GLN A 1 100 ? 2.422 8.572 -10.220 1.00 85.38 100 GLN A C 1
ATOM 768 O O . GLN A 1 100 ? 2.809 7.702 -9.438 1.00 85.38 100 GLN A O 1
ATOM 773 N N . GLY A 1 101 ? 3.249 9.489 -10.733 1.00 87.00 101 GLY A N 1
ATOM 774 C CA . GLY A 1 101 ? 4.655 9.615 -10.346 1.00 87.00 101 GLY A CA 1
ATOM 775 C C . GLY A 1 101 ? 4.821 10.008 -8.876 1.00 87.00 101 GLY A C 1
ATOM 776 O O . GLY A 1 101 ? 5.566 9.351 -8.150 1.00 87.00 101 GLY A O 1
ATOM 777 N N . CYS A 1 102 ? 4.067 11.010 -8.411 1.00 86.06 102 CYS A N 1
ATOM 778 C CA . CYS A 1 102 ? 4.040 11.423 -7.004 1.00 86.06 102 CYS A CA 1
ATOM 779 C C . CYS A 1 102 ? 3.708 10.273 -6.062 1.00 86.06 102 CYS A C 1
ATOM 781 O O . CYS A 1 102 ? 4.388 10.094 -5.053 1.00 86.06 102 CYS A O 1
ATOM 783 N N . HIS A 1 103 ? 2.700 9.470 -6.411 1.00 86.81 103 HIS A N 1
ATOM 784 C CA . HIS A 1 103 ? 2.323 8.292 -5.634 1.00 86.81 103 HIS A CA 1
ATOM 785 C C . HIS A 1 103 ? 3.501 7.318 -5.479 1.00 86.81 103 HIS A C 1
ATOM 787 O O . HIS A 1 103 ? 3.806 6.897 -4.367 1.00 86.81 103 HIS A O 1
ATOM 793 N N . MET A 1 104 ? 4.239 7.026 -6.557 1.00 90.06 104 MET A N 1
ATOM 794 C CA . MET A 1 104 ? 5.406 6.128 -6.496 1.00 90.06 104 MET A CA 1
ATOM 795 C C . MET A 1 104 ? 6.571 6.687 -5.690 1.00 90.06 104 MET A C 1
ATOM 797 O O . MET A 1 104 ? 7.180 5.944 -4.921 1.00 90.06 104 MET A O 1
ATOM 801 N N . VAL A 1 105 ? 6.850 7.987 -5.799 1.00 89.12 105 VAL A N 1
ATOM 802 C CA . VAL A 1 105 ? 7.867 8.638 -4.963 1.00 89.12 105 VAL A CA 1
ATOM 803 C C . VAL A 1 105 ? 7.487 8.528 -3.487 1.00 89.12 105 VAL A C 1
ATOM 805 O O . VAL A 1 105 ? 8.299 8.083 -2.680 1.00 89.12 105 VAL A O 1
ATOM 808 N N . HIS A 1 106 ? 6.244 8.849 -3.123 1.00 87.12 106 HIS A N 1
ATOM 809 C CA . HIS A 1 106 ? 5.794 8.730 -1.736 1.00 87.12 106 HIS A CA 1
ATOM 810 C C . HIS A 1 106 ? 5.851 7.285 -1.229 1.00 87.12 106 HIS A C 1
ATOM 812 O O . HIS A 1 106 ? 6.332 7.058 -0.122 1.00 87.12 106 HIS A O 1
ATOM 818 N N . CYS A 1 107 ? 5.422 6.300 -2.023 1.00 90.88 107 CYS A N 1
ATOM 819 C CA . CYS A 1 107 ? 5.528 4.885 -1.658 1.00 90.88 107 CYS A CA 1
ATOM 820 C C . CYS A 1 107 ? 6.980 4.459 -1.395 1.00 90.88 107 CYS A C 1
ATOM 822 O O . CYS A 1 107 ? 7.254 3.819 -0.376 1.00 90.88 107 CYS A O 1
ATOM 824 N N . ALA A 1 108 ? 7.919 4.855 -2.259 1.00 90.88 108 ALA A N 1
ATOM 825 C CA . ALA A 1 108 ? 9.333 4.537 -2.086 1.00 90.88 108 ALA A CA 1
ATOM 826 C C . ALA A 1 108 ? 9.909 5.179 -0.813 1.00 90.88 108 ALA A C 1
ATOM 828 O O . ALA A 1 108 ? 10.501 4.492 0.016 1.00 90.88 108 ALA A O 1
ATOM 829 N N . TYR A 1 109 ? 9.674 6.473 -0.586 1.00 89.62 109 TYR A N 1
ATOM 830 C CA . TYR A 1 109 ? 10.186 7.158 0.608 1.00 89.62 109 TYR A CA 1
ATOM 831 C C . TYR A 1 109 ? 9.536 6.651 1.899 1.00 89.62 109 TYR A C 1
ATOM 833 O O . TYR A 1 109 ? 10.227 6.455 2.897 1.00 89.62 109 TYR A O 1
ATOM 841 N N . ASN A 1 110 ? 8.235 6.351 1.883 1.00 88.31 110 ASN A N 1
ATOM 842 C CA . ASN A 1 110 ? 7.553 5.742 3.026 1.00 88.31 110 ASN A CA 1
ATOM 843 C C . ASN A 1 110 ? 8.133 4.362 3.368 1.00 88.31 110 ASN A C 1
ATOM 845 O O . ASN A 1 110 ? 8.171 3.990 4.544 1.00 88.31 110 ASN A O 1
ATOM 849 N N . SER A 1 111 ? 8.628 3.627 2.367 1.00 91.38 111 SER A N 1
ATOM 850 C CA . SER A 1 111 ? 9.252 2.315 2.565 1.00 91.38 111 SER A CA 1
ATOM 851 C C . SER A 1 111 ? 10.537 2.398 3.400 1.00 91.38 111 SER A C 1
ATOM 853 O O . SER A 1 111 ? 10.812 1.458 4.140 1.00 91.38 111 SER A O 1
ATOM 855 N N . ILE A 1 112 ? 11.256 3.535 3.399 1.00 90.25 112 ILE A N 1
ATOM 856 C CA . ILE A 1 112 ? 12.456 3.755 4.240 1.00 90.25 112 ILE A CA 1
ATOM 857 C C . ILE A 1 112 ? 12.136 3.563 5.721 1.00 90.25 112 ILE A C 1
ATOM 859 O O . ILE A 1 112 ? 12.915 2.960 6.456 1.00 90.25 112 ILE A O 1
ATOM 863 N N . TRP A 1 113 ? 10.999 4.094 6.167 1.00 86.88 113 TRP A N 1
ATOM 864 C CA . TRP A 1 113 ? 10.577 3.994 7.558 1.00 86.88 113 TRP A CA 1
ATOM 865 C C . TRP A 1 113 ? 9.773 2.718 7.804 1.00 86.88 113 TRP A C 1
ATOM 867 O O . TRP A 1 113 ? 10.133 1.914 8.665 1.00 86.88 113 TRP A O 1
ATOM 877 N N . MET A 1 114 ? 8.708 2.509 7.023 1.00 87.56 114 MET A N 1
ATOM 878 C CA . MET A 1 114 ? 7.728 1.446 7.264 1.00 87.56 114 MET A CA 1
ATOM 879 C C . MET A 1 114 ? 8.305 0.047 7.047 1.00 87.56 114 MET A C 1
ATOM 881 O O . MET A 1 114 ? 7.935 -0.873 7.776 1.00 87.56 114 MET A O 1
ATOM 885 N N . GLY A 1 115 ? 9.245 -0.101 6.109 1.00 88.62 115 GLY A N 1
ATOM 886 C CA . GLY A 1 115 ? 9.874 -1.378 5.779 1.00 88.62 115 GLY A CA 1
ATOM 887 C C . GLY A 1 115 ? 10.612 -2.042 6.949 1.00 88.62 115 GLY A C 1
ATOM 888 O O . GLY A 1 115 ? 10.825 -3.252 6.944 1.00 88.62 115 GLY A O 1
ATOM 889 N N . ASN A 1 116 ? 10.968 -1.287 7.993 1.00 88.56 116 ASN A N 1
ATOM 890 C CA . ASN A 1 116 ? 11.592 -1.843 9.201 1.00 88.56 116 ASN A CA 1
ATOM 891 C C . ASN A 1 116 ? 10.607 -2.614 10.094 1.00 88.56 116 ASN A C 1
ATOM 893 O O . ASN A 1 116 ? 11.037 -3.332 10.995 1.00 88.56 116 ASN A O 1
ATOM 897 N N . PHE A 1 117 ? 9.299 -2.448 9.880 1.00 89.38 117 PHE A N 1
ATOM 898 C CA . PHE A 1 117 ? 8.255 -2.998 10.748 1.00 89.38 117 PHE A CA 1
ATOM 899 C C . PHE A 1 117 ? 7.261 -3.874 9.993 1.00 89.38 117 PHE A C 1
ATOM 901 O O . PHE A 1 117 ? 6.783 -4.867 10.537 1.00 89.38 117 PHE A O 1
ATOM 908 N N . ILE A 1 118 ? 6.927 -3.497 8.759 1.00 89.38 118 ILE A N 1
ATOM 909 C CA . ILE A 1 118 ? 5.926 -4.170 7.933 1.00 89.38 118 ILE A CA 1
ATOM 910 C C . ILE A 1 118 ? 6.369 -4.194 6.474 1.00 89.38 118 ILE A C 1
ATOM 912 O O . ILE A 1 118 ? 7.110 -3.318 6.031 1.00 89.38 118 ILE A O 1
ATOM 916 N N . GLN A 1 119 ? 5.858 -5.156 5.705 1.00 89.50 119 GLN A N 1
ATOM 917 C CA . GLN A 1 119 ? 6.037 -5.148 4.257 1.00 89.50 119 GLN A CA 1
ATOM 918 C C . GLN A 1 119 ? 5.306 -3.932 3.658 1.00 89.50 119 GLN A C 1
ATOM 920 O O . GLN A 1 119 ? 4.093 -3.811 3.861 1.00 89.50 119 GLN A O 1
ATOM 925 N N . PRO A 1 120 ? 5.991 -3.034 2.926 1.00 91.06 120 PRO A N 1
ATOM 926 C CA . PRO A 1 120 ? 5.335 -1.894 2.297 1.00 91.06 120 PRO A CA 1
ATOM 927 C C . PRO A 1 120 ? 4.313 -2.325 1.235 1.00 91.06 120 PRO A C 1
ATOM 929 O O . PRO A 1 120 ? 4.591 -3.181 0.396 1.00 91.06 120 PRO A O 1
ATOM 932 N N . ASP A 1 121 ? 3.140 -1.692 1.251 1.00 90.50 121 ASP A N 1
ATOM 933 C CA . ASP A 1 121 ? 2.092 -1.822 0.234 1.00 90.50 121 ASP A CA 1
ATOM 934 C C . ASP A 1 121 ? 2.098 -0.559 -0.643 1.00 90.50 121 ASP A C 1
ATOM 936 O O . ASP A 1 121 ? 1.871 0.547 -0.150 1.00 90.50 121 ASP A O 1
ATOM 940 N N . TRP A 1 122 ? 2.399 -0.713 -1.938 1.00 91.44 122 TRP A N 1
ATOM 941 C CA . TRP A 1 122 ? 2.454 0.396 -2.908 1.00 91.44 122 TRP A CA 1
ATOM 942 C C . TRP A 1 122 ? 1.087 0.715 -3.539 1.00 91.44 122 TRP A C 1
ATOM 944 O O . TRP A 1 122 ? 1.000 1.451 -4.526 1.00 91.44 122 TRP A O 1
ATOM 954 N N . ASP A 1 123 ? 0.020 0.209 -2.923 1.00 90.62 123 ASP A N 1
ATOM 955 C CA . ASP A 1 123 ? -1.376 0.352 -3.311 1.00 90.62 123 ASP A CA 1
ATOM 956 C C . ASP A 1 123 ? -1.728 -0.379 -4.613 1.00 90.62 123 ASP A C 1
ATOM 958 O O . ASP A 1 123 ? -0.888 -0.695 -5.467 1.00 90.62 123 ASP A O 1
ATOM 962 N N . MET A 1 124 ? -3.021 -0.622 -4.782 1.00 93.00 124 MET A N 1
ATOM 963 C CA . MET A 1 124 ? -3.584 -1.243 -5.973 1.00 93.00 124 MET A CA 1
ATOM 964 C C . MET A 1 124 ? -3.377 -0.389 -7.232 1.00 93.00 124 MET A C 1
ATOM 966 O O . MET A 1 124 ? -3.063 0.802 -7.167 1.00 93.00 124 MET A O 1
ATOM 970 N N . PHE A 1 125 ? -3.579 -0.994 -8.400 1.00 94.25 125 PHE A N 1
ATOM 971 C CA . PHE A 1 125 ? -3.665 -0.271 -9.668 1.00 94.25 125 PHE A CA 1
ATOM 972 C C . PHE A 1 125 ? -4.747 -0.863 -10.576 1.00 94.25 125 PHE A C 1
ATOM 974 O O . PHE A 1 125 ? -5.182 -1.998 -10.388 1.00 94.25 125 PHE A O 1
ATOM 981 N N . GLN A 1 126 ? -5.174 -0.083 -11.567 1.00 94.06 126 GLN A N 1
ATOM 982 C CA . GLN A 1 126 ? -6.079 -0.545 -12.617 1.00 94.06 126 GLN A CA 1
ATOM 983 C C . GLN A 1 126 ? -5.265 -0.885 -13.865 1.00 94.06 126 GLN A C 1
ATOM 985 O O . GLN A 1 126 ? -4.536 -0.036 -14.386 1.00 94.06 126 GLN A O 1
ATOM 990 N N . SER A 1 127 ? -5.393 -2.115 -14.350 1.00 95.88 127 SER A N 1
ATOM 991 C CA . SER A 1 127 ? -4.689 -2.624 -15.529 1.00 95.88 127 SER A CA 1
ATOM 992 C C . SER A 1 127 ? -5.092 -1.924 -16.830 1.00 95.88 127 SER A C 1
ATOM 994 O O . SER A 1 127 ? -4.307 -1.901 -17.769 1.00 95.88 127 SER A O 1
ATOM 996 N N . THR A 1 128 ? -6.259 -1.277 -16.873 1.00 93.31 128 THR A N 1
ATOM 997 C CA . THR A 1 128 ? -6.707 -0.476 -18.026 1.00 93.31 128 THR A CA 1
ATOM 998 C C . THR A 1 128 ? -6.421 1.026 -17.904 1.00 93.31 128 THR A C 1
ATOM 1000 O O . THR A 1 128 ? -6.895 1.808 -18.729 1.00 93.31 128 THR A O 1
ATOM 1003 N N . HIS A 1 129 ? -5.709 1.476 -16.865 1.00 91.12 129 HIS A N 1
ATOM 1004 C CA . HIS A 1 129 ? -5.375 2.895 -16.690 1.00 91.12 129 HIS A CA 1
ATOM 1005 C C . HIS A 1 129 ? -4.361 3.370 -17.756 1.00 91.12 129 HIS A C 1
ATOM 1007 O O . HIS A 1 129 ? -3.465 2.607 -18.116 1.00 91.12 129 HIS A O 1
ATOM 1013 N N . PRO A 1 130 ? -4.383 4.644 -18.202 1.00 90.06 130 PRO A N 1
ATOM 1014 C CA . PRO A 1 130 ? -3.372 5.181 -19.128 1.00 90.06 130 PRO A CA 1
ATOM 1015 C C . PRO A 1 130 ? -1.907 5.050 -18.667 1.00 90.06 130 PRO A C 1
ATOM 1017 O O . PRO A 1 130 ? -0.993 5.121 -19.484 1.00 90.06 130 PRO A O 1
ATOM 1020 N N . CYS A 1 131 ? -1.680 4.857 -17.363 1.00 90.19 131 CYS A N 1
ATOM 1021 C CA . CYS A 1 131 ? -0.362 4.620 -16.754 1.00 90.19 131 CYS A CA 1
ATOM 1022 C C . CYS A 1 131 ? -0.158 3.162 -16.299 1.00 90.19 131 CYS A C 1
ATOM 1024 O O . CYS A 1 131 ? 0.708 2.904 -15.465 1.00 90.19 131 CYS A O 1
ATOM 1026 N N . ALA A 1 132 ? -0.978 2.210 -16.753 1.00 93.31 132 ALA A N 1
ATOM 1027 C CA . ALA A 1 132 ? -1.012 0.859 -16.191 1.00 93.31 132 ALA A CA 1
ATOM 1028 C C . ALA A 1 132 ? 0.326 0.119 -16.300 1.00 93.31 132 ALA A C 1
ATOM 1030 O O . ALA A 1 132 ? 0.729 -0.523 -15.335 1.00 93.31 132 ALA A O 1
ATOM 1031 N N . GLU A 1 133 ? 1.052 0.252 -17.415 1.00 95.50 133 GLU A N 1
ATOM 1032 C CA . GLU A 1 133 ? 2.374 -0.376 -17.561 1.00 95.50 133 GLU A CA 1
ATOM 1033 C C . GLU A 1 133 ? 3.384 0.161 -16.537 1.00 95.50 133 GLU A C 1
ATOM 1035 O O . GLU A 1 133 ? 4.113 -0.618 -15.924 1.00 95.50 133 GLU A O 1
ATOM 1040 N N . PHE A 1 134 ? 3.376 1.479 -16.295 1.00 93.44 134 PHE A N 1
ATOM 1041 C CA . PHE A 1 134 ? 4.190 2.111 -15.254 1.00 93.44 134 PHE A CA 1
ATOM 1042 C C . PHE A 1 134 ? 3.835 1.553 -13.872 1.00 93.44 134 PHE A C 1
ATOM 1044 O O . PHE A 1 134 ? 4.722 1.106 -13.151 1.00 93.44 134 PHE A O 1
ATOM 1051 N N . HIS A 1 135 ? 2.546 1.483 -13.529 1.00 94.75 135 HIS A N 1
ATOM 1052 C CA . HIS A 1 135 ? 2.116 0.914 -12.251 1.00 94.75 135 HIS A CA 1
ATOM 1053 C C . HIS A 1 135 ? 2.495 -0.557 -12.099 1.00 94.75 135 HIS A C 1
ATOM 1055 O O . HIS A 1 135 ? 3.029 -0.931 -11.054 1.00 94.75 135 HIS A O 1
ATOM 1061 N N . ALA A 1 136 ? 2.253 -1.373 -13.124 1.00 95.12 136 ALA A N 1
ATOM 1062 C CA . ALA A 1 136 ? 2.594 -2.789 -13.134 1.00 95.12 136 ALA A CA 1
ATOM 1063 C C . ALA A 1 136 ? 4.094 -2.987 -12.874 1.00 95.12 136 ALA A C 1
ATOM 1065 O O . ALA A 1 136 ? 4.464 -3.735 -11.969 1.00 95.12 136 ALA A O 1
ATOM 1066 N N . ALA A 1 137 ? 4.951 -2.251 -13.590 1.00 93.81 137 ALA A N 1
ATOM 1067 C CA . ALA A 1 137 ? 6.396 -2.281 -13.385 1.00 93.81 137 ALA A CA 1
ATOM 1068 C C . ALA A 1 137 ? 6.790 -1.825 -11.970 1.00 93.81 137 ALA A C 1
ATOM 1070 O O . ALA A 1 137 ? 7.571 -2.503 -11.306 1.00 93.81 137 ALA A O 1
ATOM 1071 N N . SER A 1 138 ? 6.215 -0.726 -11.468 1.00 93.38 138 SER A N 1
ATOM 1072 C CA . SER A 1 138 ? 6.500 -0.237 -10.115 1.00 93.38 138 SER A CA 1
ATOM 1073 C C . SER A 1 138 ? 6.099 -1.235 -9.025 1.00 93.38 138 SER A C 1
ATOM 1075 O O . SER A 1 138 ? 6.818 -1.373 -8.042 1.00 93.38 138 SER A O 1
ATOM 1077 N N . ARG A 1 139 ? 4.983 -1.961 -9.176 1.00 93.38 139 ARG A N 1
ATOM 1078 C CA . ARG A 1 139 ? 4.580 -2.989 -8.197 1.00 93.38 139 ARG A CA 1
ATOM 1079 C C . ARG A 1 139 ? 5.469 -4.223 -8.290 1.00 93.38 139 ARG A C 1
ATOM 1081 O O . ARG A 1 139 ? 5.852 -4.742 -7.246 1.00 93.38 139 ARG A O 1
ATOM 1088 N N . ALA A 1 140 ? 5.864 -4.632 -9.497 1.00 93.00 140 ALA A N 1
ATOM 1089 C CA . ALA A 1 140 ? 6.785 -5.752 -9.700 1.00 93.00 140 ALA A CA 1
ATOM 1090 C C . ALA A 1 140 ? 8.116 -5.565 -8.953 1.00 93.00 140 ALA A C 1
ATOM 1092 O O . ALA A 1 140 ? 8.651 -6.524 -8.402 1.00 93.00 140 ALA A O 1
ATOM 1093 N N . ILE A 1 141 ? 8.623 -4.329 -8.906 1.00 92.75 141 ILE A N 1
ATOM 1094 C CA . ILE A 1 141 ? 9.890 -3.996 -8.239 1.00 92.75 141 ILE A CA 1
ATOM 1095 C C . ILE A 1 141 ? 9.721 -3.533 -6.788 1.00 92.75 141 ILE A C 1
ATOM 1097 O O . ILE A 1 141 ? 10.705 -3.478 -6.063 1.00 92.75 141 ILE A O 1
ATOM 1101 N N . SER A 1 142 ? 8.497 -3.237 -6.336 1.00 92.94 142 SER A N 1
ATOM 1102 C CA . SER A 1 142 ? 8.234 -2.715 -4.984 1.00 92.94 142 SER A CA 1
ATOM 1103 C C . SER A 1 142 ? 8.643 -3.666 -3.853 1.00 92.94 142 SER A C 1
ATOM 1105 O O . SER A 1 142 ? 8.823 -3.227 -2.720 1.00 92.94 142 SER A O 1
ATOM 1107 N N . GLY A 1 143 ? 8.720 -4.971 -4.140 1.00 90.69 143 GLY A N 1
ATOM 1108 C CA . GLY A 1 143 ? 8.838 -6.044 -3.148 1.00 90.69 143 GLY A CA 1
ATOM 1109 C C . GLY A 1 143 ? 7.554 -6.299 -2.348 1.00 90.69 143 GLY A C 1
ATOM 1110 O O . GLY A 1 143 ? 7.481 -7.278 -1.610 1.00 90.69 143 GLY A O 1
ATOM 1111 N N . GLY A 1 144 ? 6.529 -5.458 -2.493 1.00 90.75 144 GLY A N 1
ATOM 1112 C CA . GLY A 1 144 ? 5.232 -5.594 -1.842 1.00 90.75 144 GLY A CA 1
ATOM 1113 C C . GLY A 1 144 ? 4.248 -6.499 -2.596 1.00 90.75 144 GLY A C 1
ATOM 1114 O O . GLY A 1 144 ? 4.590 -7.122 -3.607 1.00 90.75 144 GLY A O 1
ATOM 1115 N N . PRO A 1 145 ? 3.002 -6.598 -2.104 1.00 90.62 145 PRO A N 1
ATOM 1116 C CA . PRO A 1 145 ? 1.929 -7.281 -2.813 1.00 90.62 145 PRO A CA 1
ATOM 1117 C C . PRO A 1 145 ? 1.520 -6.536 -4.094 1.00 90.62 145 PRO A C 1
ATOM 1119 O O . PRO A 1 145 ? 1.647 -5.317 -4.202 1.00 90.62 145 PRO A O 1
ATOM 1122 N N . ILE A 1 146 ? 0.968 -7.279 -5.055 1.00 91.75 146 ILE A N 1
ATOM 1123 C CA . ILE A 1 146 ? 0.415 -6.730 -6.297 1.00 91.75 146 ILE A CA 1
ATOM 1124 C C . ILE A 1 146 ? -1.102 -6.910 -6.270 1.00 91.75 146 ILE A C 1
ATOM 1126 O O . ILE A 1 146 ? -1.600 -8.027 -6.406 1.00 91.75 146 ILE A O 1
ATOM 1130 N N . TYR A 1 147 ? -1.834 -5.806 -6.118 1.00 91.81 147 TYR A N 1
ATOM 1131 C CA . TYR A 1 147 ? -3.296 -5.790 -6.146 1.00 91.81 147 TYR A CA 1
ATOM 1132 C C . TYR A 1 147 ? -3.820 -5.050 -7.373 1.00 91.81 147 TYR A C 1
ATOM 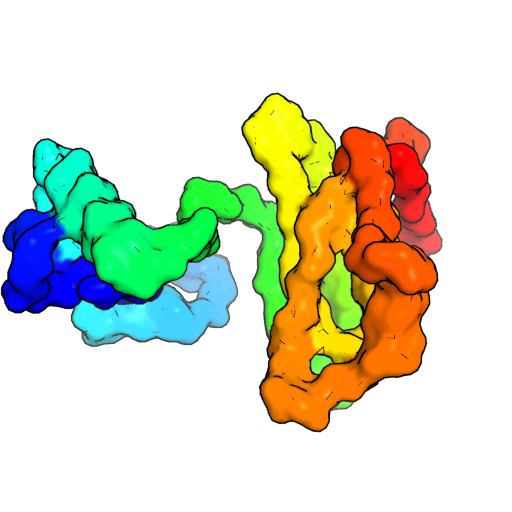1134 O O . TYR A 1 147 ? -3.311 -3.993 -7.750 1.00 91.81 147 TYR A O 1
ATOM 1142 N N . VAL A 1 148 ? -4.873 -5.600 -7.967 1.00 93.12 148 VAL A N 1
ATOM 1143 C CA . VAL A 1 148 ? -5.520 -5.076 -9.170 1.00 93.12 148 VAL A CA 1
ATOM 1144 C C . VAL A 1 148 ? -6.960 -4.706 -8.821 1.00 93.12 148 VAL A C 1
ATOM 1146 O O . VAL A 1 148 ? -7.638 -5.478 -8.144 1.00 93.12 148 VAL A O 1
ATOM 1149 N N . SER A 1 149 ? -7.419 -3.528 -9.243 1.00 93.94 149 SER A N 1
ATOM 1150 C CA . SER A 1 149 ? -8.725 -2.970 -8.854 1.00 93.94 149 SER A CA 1
ATOM 1151 C C . SER A 1 149 ? -9.671 -2.686 -10.018 1.00 93.94 149 SER A C 1
ATOM 1153 O O . SER A 1 149 ? -10.656 -1.959 -9.866 1.00 93.94 149 SER A O 1
ATOM 1155 N N . ASP A 1 150 ? -9.396 -3.251 -11.193 1.00 93.25 150 ASP A N 1
ATOM 1156 C CA . ASP A 1 150 ? -10.312 -3.185 -12.326 1.00 93.25 150 ASP A CA 1
ATOM 1157 C C . ASP A 1 150 ? -11.650 -3.851 -11.990 1.00 93.25 150 ASP A C 1
ATOM 1159 O O . ASP A 1 150 ? -11.743 -4.788 -11.191 1.00 93.25 150 ASP A O 1
ATOM 1163 N N . ALA A 1 151 ? -12.699 -3.398 -12.673 1.00 92.81 151 ALA A N 1
ATOM 1164 C CA . ALA A 1 151 ? -13.984 -4.069 -12.618 1.00 92.81 151 ALA A CA 1
ATOM 1165 C C . ALA A 1 151 ? -13.865 -5.519 -13.118 1.00 92.81 151 ALA A C 1
ATOM 1167 O O . ALA A 1 151 ? -13.120 -5.819 -14.056 1.00 92.81 151 ALA A O 1
ATOM 1168 N N . VAL A 1 152 ? -14.656 -6.414 -12.524 1.00 92.94 152 VAL A N 1
ATOM 1169 C CA . VAL A 1 152 ? -14.679 -7.835 -12.891 1.00 92.94 152 VAL A CA 1
ATOM 1170 C C . VAL A 1 152 ? -14.916 -7.994 -14.396 1.00 92.94 152 VAL A C 1
ATOM 1172 O O . VAL A 1 152 ? -15.865 -7.445 -14.958 1.00 92.94 152 VAL A O 1
ATOM 1175 N N . GLY A 1 153 ? -14.034 -8.749 -15.055 1.00 95.38 153 GLY A N 1
ATOM 1176 C CA . GLY A 1 153 ? -14.095 -8.997 -16.498 1.00 95.38 153 GLY A CA 1
ATOM 1177 C C . GLY A 1 153 ? -13.603 -7.836 -17.372 1.00 95.38 153 GLY A C 1
ATOM 1178 O O . GLY A 1 153 ? -13.772 -7.888 -18.590 1.00 95.38 153 GLY A O 1
ATOM 1179 N N . LYS A 1 154 ? -13.006 -6.794 -16.782 1.00 96.06 154 LYS A N 1
ATOM 1180 C CA . LYS A 1 154 ? -12.429 -5.637 -17.488 1.00 96.06 154 LYS A CA 1
ATOM 1181 C C . LYS A 1 154 ? -10.911 -5.530 -17.323 1.00 96.06 154 LYS A C 1
ATOM 1183 O O . LYS A 1 154 ? -10.370 -4.448 -17.476 1.00 96.06 154 LYS A O 1
ATOM 1188 N N . HIS A 1 155 ? -10.239 -6.640 -17.034 1.00 97.38 155 HIS A N 1
ATOM 1189 C CA . HIS A 1 155 ? -8.786 -6.678 -16.887 1.00 97.38 155 HIS A CA 1
ATOM 1190 C C . HIS A 1 155 ? -8.069 -6.668 -18.242 1.00 97.38 155 HIS A C 1
ATOM 1192 O O . HIS A 1 155 ? -8.492 -7.347 -19.181 1.00 97.38 155 HIS A O 1
ATOM 1198 N N . ASP A 1 156 ? -6.927 -5.989 -18.302 1.00 97.38 156 ASP A N 1
ATOM 1199 C CA . ASP A 1 156 ? -5.915 -6.198 -19.333 1.00 97.38 156 ASP A CA 1
ATOM 1200 C C . ASP A 1 156 ? -5.054 -7.415 -18.959 1.00 97.38 156 ASP A C 1
ATOM 1202 O O . ASP A 1 156 ? -4.054 -7.329 -18.241 1.00 97.38 156 ASP A O 1
ATOM 1206 N N . TYR A 1 157 ? -5.464 -8.590 -19.435 1.00 96.12 157 TYR A N 1
ATOM 1207 C CA . TYR A 1 157 ? -4.734 -9.830 -19.177 1.00 96.12 157 TYR A CA 1
ATOM 1208 C C . TYR A 1 157 ? -3.360 -9.881 -19.847 1.00 96.12 157 TYR A C 1
ATOM 1210 O O . TYR A 1 157 ? -2.503 -10.627 -19.372 1.00 96.12 157 TYR A O 1
ATOM 1218 N N . ASP A 1 158 ? -3.137 -9.139 -20.931 1.00 96.75 158 ASP A N 1
ATOM 1219 C CA . ASP A 1 158 ? -1.853 -9.155 -21.628 1.00 96.75 158 ASP A CA 1
ATOM 1220 C C . ASP A 1 158 ? -0.796 -8.416 -20.813 1.00 96.75 158 ASP A C 1
ATOM 1222 O O . ASP A 1 158 ? 0.338 -8.887 -20.721 1.00 96.75 158 ASP A O 1
ATOM 1226 N N . LEU A 1 159 ? -1.175 -7.323 -20.146 1.00 96.31 159 LEU A N 1
ATOM 1227 C CA . LEU A 1 159 ? -0.327 -6.669 -19.156 1.00 96.31 159 LEU A CA 1
ATOM 1228 C C . LEU A 1 159 ? -0.126 -7.544 -17.913 1.00 96.31 159 LEU A C 1
ATOM 1230 O O . LEU A 1 159 ? 1.012 -7.766 -17.500 1.00 96.31 159 LEU A O 1
ATOM 1234 N N . LEU A 1 160 ? -1.203 -8.074 -17.321 1.00 95.19 160 LEU A N 1
ATOM 1235 C CA . LEU A 1 160 ? -1.112 -8.832 -16.064 1.00 95.19 160 LEU A CA 1
ATOM 1236 C C . LEU A 1 160 ? -0.270 -10.105 -16.194 1.00 95.19 160 LEU A C 1
ATOM 1238 O O . LEU A 1 160 ? 0.491 -10.430 -15.286 1.00 95.19 160 LEU A O 1
ATOM 1242 N N . LYS A 1 161 ? -0.331 -10.797 -17.337 1.00 94.88 161 LYS A N 1
ATOM 1243 C CA . LYS A 1 161 ? 0.523 -11.965 -17.604 1.00 94.88 161 LYS A CA 1
ATOM 1244 C C . LYS A 1 161 ? 2.014 -11.630 -17.608 1.00 94.88 161 LYS A C 1
ATOM 1246 O O . LYS A 1 161 ? 2.812 -12.524 -17.369 1.00 94.88 161 LYS A O 1
ATOM 1251 N N . ARG A 1 162 ? 2.417 -10.372 -17.830 1.00 94.75 162 ARG A N 1
ATOM 1252 C CA . ARG A 1 162 ? 3.833 -9.962 -17.735 1.00 94.75 162 ARG A CA 1
ATOM 1253 C C . ARG A 1 162 ? 4.352 -9.949 -16.293 1.00 94.75 162 ARG A C 1
ATOM 1255 O O . ARG A 1 162 ? 5.561 -9.919 -16.098 1.00 94.75 162 ARG A O 1
ATOM 1262 N N . LEU A 1 163 ? 3.463 -9.972 -15.296 1.00 93.56 163 LEU A N 1
ATOM 1263 C CA . LEU A 1 163 ? 3.805 -10.004 -13.866 1.00 93.56 163 LEU A CA 1
ATOM 1264 C C . LEU A 1 163 ? 3.885 -11.429 -13.295 1.00 93.56 163 LEU A C 1
ATOM 1266 O O . LEU A 1 163 ? 4.243 -11.608 -12.127 1.00 93.56 163 LEU A O 1
ATOM 1270 N N . VAL A 1 164 ? 3.533 -12.433 -14.100 1.00 93.81 164 VAL A N 1
ATOM 1271 C CA . VAL A 1 164 ? 3.376 -13.825 -13.677 1.00 93.81 164 VAL A CA 1
ATOM 1272 C C . VAL A 1 164 ? 4.268 -14.715 -14.539 1.00 93.81 164 VAL A C 1
ATOM 1274 O O . VAL A 1 164 ? 4.247 -14.645 -15.766 1.00 93.81 164 VAL A O 1
ATOM 1277 N N . PHE A 1 165 ? 5.067 -15.561 -13.900 1.00 91.50 165 PHE A N 1
ATOM 1278 C CA . PHE A 1 165 ? 5.873 -16.566 -14.576 1.00 91.50 165 PHE A CA 1
ATOM 1279 C C . PHE A 1 165 ? 4.992 -17.674 -15.179 1.00 91.50 165 PHE A C 1
ATOM 1281 O O . PHE A 1 165 ? 3.852 -17.869 -14.755 1.00 91.50 165 PHE A O 1
ATOM 1288 N N . PRO A 1 166 ? 5.502 -18.452 -16.154 1.00 92.44 166 PRO A N 1
ATOM 1289 C CA . PRO A 1 166 ? 4.732 -19.532 -16.778 1.00 92.44 166 PRO A CA 1
ATOM 1290 C C . PRO A 1 166 ? 4.196 -20.597 -15.808 1.00 92.44 166 PRO A C 1
ATOM 1292 O O . PRO A 1 166 ? 3.230 -21.280 -16.137 1.00 92.44 166 PRO A O 1
ATOM 1295 N N . ASP A 1 167 ? 4.804 -20.744 -14.629 1.00 94.00 167 ASP A N 1
ATOM 1296 C CA . ASP A 1 167 ? 4.371 -21.663 -13.569 1.00 94.00 167 ASP A CA 1
ATOM 1297 C C . ASP A 1 167 ? 3.269 -21.087 -12.657 1.00 94.00 167 ASP A C 1
ATOM 1299 O O . ASP A 1 167 ? 2.812 -21.761 -11.735 1.00 94.00 167 ASP A O 1
ATOM 1303 N N . GLY A 1 168 ? 2.825 -19.854 -12.918 1.00 90.19 168 GLY A N 1
ATOM 1304 C CA . GLY A 1 168 ? 1.807 -19.153 -12.139 1.00 90.19 168 GLY A CA 1
ATOM 1305 C C . GLY A 1 168 ? 2.349 -18.382 -10.935 1.00 90.19 168 GLY A C 1
ATOM 1306 O O . GLY A 1 168 ? 1.571 -17.711 -10.256 1.00 90.19 168 GLY A O 1
ATOM 1307 N N . SER A 1 169 ? 3.655 -18.436 -10.659 1.00 89.56 169 SER A N 1
ATOM 1308 C CA . SER A 1 169 ? 4.267 -17.634 -9.598 1.00 89.56 169 SER A CA 1
ATOM 1309 C C . SER A 1 169 ? 4.412 -16.167 -10.014 1.00 89.56 169 SER A C 1
ATOM 1311 O O . SER A 1 169 ? 4.535 -15.835 -11.190 1.00 89.56 169 SER A O 1
ATOM 1313 N N . THR A 1 170 ? 4.375 -15.251 -9.050 1.00 87.31 170 THR A N 1
ATOM 1314 C CA . THR A 1 170 ? 4.517 -13.808 -9.299 1.00 87.31 170 THR A CA 1
ATOM 1315 C C . THR A 1 170 ? 5.955 -13.356 -9.091 1.00 87.31 170 THR A C 1
ATOM 1317 O O . THR A 1 170 ? 6.606 -13.812 -8.148 1.00 87.31 170 THR A O 1
ATOM 1320 N N . VAL A 1 171 ? 6.415 -12.384 -9.880 1.00 79.31 171 VAL A N 1
ATOM 1321 C CA . VAL A 1 171 ? 7.699 -11.708 -9.634 1.00 79.31 171 VAL A CA 1
ATOM 1322 C C . VAL A 1 171 ? 7.660 -11.013 -8.271 1.00 79.31 171 VAL A C 1
ATOM 1324 O O . VAL A 1 171 ? 6.725 -10.266 -7.982 1.00 79.31 171 VAL A O 1
ATOM 1327 N N . ARG A 1 172 ? 8.666 -11.259 -7.426 1.00 84.06 172 ARG A N 1
ATOM 1328 C CA . ARG A 1 172 ? 8.818 -10.583 -6.135 1.00 84.06 172 ARG A CA 1
ATOM 1329 C C . ARG A 1 172 ? 10.290 -10.362 -5.822 1.00 84.06 172 ARG A C 1
ATOM 1331 O O . ARG A 1 172 ? 11.074 -11.307 -5.856 1.00 84.06 172 ARG A O 1
ATOM 1338 N N . CYS A 1 173 ? 10.642 -9.122 -5.504 1.00 88.69 173 CYS A N 1
ATOM 1339 C CA . CYS A 1 173 ? 11.951 -8.787 -4.957 1.00 88.69 173 CYS A CA 1
ATOM 1340 C C . CYS A 1 173 ? 12.141 -9.440 -3.580 1.00 88.69 173 CYS A C 1
ATOM 1342 O O . CYS A 1 173 ? 11.178 -9.623 -2.835 1.00 88.69 173 CYS A O 1
ATOM 1344 N N . GLU A 1 174 ? 13.385 -9.770 -3.233 1.00 87.31 174 GLU A N 1
ATOM 1345 C CA . GLU A 1 174 ? 13.722 -10.303 -1.905 1.00 87.31 174 GLU A CA 1
ATOM 1346 C C . GLU A 1 174 ? 13.495 -9.259 -0.800 1.00 87.31 174 GLU A C 1
ATOM 1348 O O . GLU A 1 174 ? 13.048 -9.589 0.296 1.00 87.31 174 GLU A O 1
ATOM 1353 N N . TYR A 1 175 ? 13.730 -7.988 -1.131 1.00 89.94 175 TYR A N 1
ATOM 1354 C CA . TYR A 1 175 ? 13.543 -6.839 -0.253 1.00 89.94 175 TYR A CA 1
ATOM 1355 C C . TYR A 1 175 ? 12.571 -5.835 -0.876 1.00 89.94 175 TYR A C 1
ATOM 1357 O O . TYR A 1 175 ? 12.312 -5.860 -2.081 1.00 89.94 175 TYR A O 1
ATOM 1365 N N . TYR A 1 176 ? 12.007 -4.960 -0.047 1.00 91.50 176 TYR A N 1
ATOM 1366 C CA . TYR A 1 176 ? 11.191 -3.849 -0.526 1.00 91.50 176 TYR A CA 1
ATOM 1367 C C . TYR A 1 176 ? 12.067 -2.752 -1.131 1.00 91.50 176 TYR A C 1
ATOM 1369 O O . TYR A 1 176 ? 13.170 -2.494 -0.651 1.00 91.50 176 TYR A O 1
ATOM 1377 N N . ALA A 1 177 ? 11.553 -2.095 -2.168 1.00 92.62 177 ALA A N 1
ATOM 1378 C CA . ALA A 1 177 ? 12.290 -1.054 -2.869 1.00 92.62 177 ALA A CA 1
ATOM 1379 C C . ALA A 1 177 ? 12.493 0.181 -1.985 1.00 92.62 177 ALA A C 1
ATOM 1381 O O . ALA A 1 177 ? 11.537 0.735 -1.431 1.00 92.62 177 ALA A O 1
ATOM 1382 N N . LEU A 1 178 ? 13.739 0.645 -1.916 1.00 93.19 178 LEU A N 1
ATOM 1383 C CA . LEU A 1 178 ? 14.133 1.861 -1.211 1.00 93.19 178 LEU A CA 1
ATOM 1384 C C . LEU A 1 178 ? 14.750 2.876 -2.175 1.00 93.19 178 LEU A C 1
ATOM 1386 O O . LEU A 1 178 ? 15.464 2.471 -3.091 1.00 93.19 178 LEU A O 1
ATOM 1390 N N . PRO A 1 179 ? 14.547 4.191 -1.972 1.00 93.25 179 PRO A N 1
ATOM 1391 C CA . PRO A 1 179 ? 15.308 5.204 -2.686 1.00 93.25 179 PRO A CA 1
ATOM 1392 C C . PRO A 1 179 ? 16.806 4.992 -2.466 1.00 93.25 179 PRO A C 1
ATOM 1394 O O . PRO A 1 179 ? 17.266 4.797 -1.336 1.00 93.25 179 PRO A O 1
ATOM 1397 N N . THR A 1 180 ? 17.583 5.050 -3.543 1.00 93.19 180 THR A N 1
ATOM 1398 C CA . THR A 1 180 ? 19.034 4.917 -3.455 1.00 93.19 180 THR A CA 1
ATOM 1399 C C . THR A 1 180 ? 19.631 6.077 -2.664 1.00 93.19 180 THR A C 1
ATOM 1401 O O . THR A 1 180 ? 19.119 7.200 -2.649 1.00 93.19 180 THR A O 1
ATOM 1404 N N . ARG A 1 181 ? 20.760 5.823 -1.998 1.00 91.31 181 ARG A N 1
ATOM 1405 C CA . ARG A 1 181 ? 21.394 6.788 -1.088 1.00 91.31 181 ARG A CA 1
ATOM 1406 C C . ARG A 1 181 ? 21.656 8.163 -1.720 1.00 91.31 181 ARG A C 1
ATOM 1408 O O . ARG A 1 181 ? 21.601 9.170 -1.021 1.00 91.31 181 ARG A O 1
ATOM 1415 N N . ASP A 1 182 ? 21.971 8.208 -3.008 1.00 91.19 182 ASP A N 1
ATOM 1416 C CA . ASP A 1 182 ? 22.263 9.427 -3.766 1.00 91.19 182 ASP A CA 1
ATOM 1417 C C . ASP A 1 182 ? 21.030 10.308 -4.033 1.00 91.19 182 ASP A C 1
ATOM 1419 O O . ASP A 1 182 ? 21.195 11.497 -4.303 1.00 91.19 182 ASP A O 1
ATOM 1423 N N . CYS A 1 183 ? 19.812 9.772 -3.893 1.00 89.44 183 CYS A N 1
ATOM 1424 C CA . CYS A 1 183 ? 18.570 10.520 -4.093 1.00 89.44 183 CYS A CA 1
ATOM 1425 C C . CYS A 1 183 ? 17.789 10.818 -2.799 1.00 89.44 183 CYS A C 1
ATOM 1427 O O . CYS A 1 183 ? 16.838 11.588 -2.843 1.00 89.44 183 CYS A O 1
ATOM 1429 N N . LEU A 1 184 ? 18.222 10.323 -1.631 1.00 88.00 184 LEU A N 1
ATOM 1430 C CA . LEU A 1 184 ? 17.488 10.443 -0.354 1.00 88.00 184 LEU A CA 1
ATOM 1431 C C . LEU A 1 184 ? 17.059 11.867 0.040 1.00 88.00 184 LEU A C 1
ATOM 1433 O O . LEU A 1 184 ? 16.045 12.032 0.709 1.00 88.00 184 LEU A O 1
ATOM 1437 N N . PHE A 1 185 ? 17.822 12.888 -0.350 1.00 88.44 185 PHE A N 1
ATOM 1438 C CA . PHE A 1 185 ? 17.542 14.295 -0.025 1.00 88.44 185 PHE A CA 1
ATOM 1439 C C . PHE A 1 185 ? 17.159 15.132 -1.253 1.00 88.44 185 PHE A C 1
ATOM 1441 O O . PHE A 1 185 ? 17.267 16.356 -1.229 1.00 88.44 185 PHE A O 1
ATOM 1448 N N . VAL A 1 186 ? 16.771 14.473 -2.343 1.00 85.12 186 VAL A N 1
ATOM 1449 C CA . VAL A 1 186 ? 16.290 15.111 -3.570 1.00 85.12 186 VAL A CA 1
ATOM 1450 C C . VAL A 1 186 ? 14.770 15.209 -3.524 1.00 85.12 186 VAL A C 1
ATOM 1452 O O . VAL A 1 186 ? 14.116 14.287 -3.038 1.00 85.12 186 VAL A O 1
ATOM 1455 N N . ASP A 1 187 ? 14.216 16.298 -4.062 1.00 83.69 187 ASP A N 1
ATOM 1456 C CA . ASP A 1 187 ? 12.789 16.402 -4.358 1.00 83.69 187 ASP A CA 1
ATOM 1457 C C . ASP A 1 187 ? 12.555 16.099 -5.850 1.00 83.69 187 ASP A C 1
ATOM 1459 O O . ASP A 1 187 ? 12.576 16.999 -6.694 1.00 83.69 187 ASP A O 1
ATOM 1463 N N . PRO A 1 188 ? 12.345 14.826 -6.225 1.00 83.06 188 PRO A N 1
ATOM 1464 C CA . PRO A 1 188 ? 12.177 14.437 -7.624 1.00 83.06 188 PRO A CA 1
ATOM 1465 C C . PRO A 1 188 ? 10.903 15.010 -8.260 1.00 83.06 188 PRO A C 1
ATOM 1467 O O . PRO A 1 188 ? 10.785 15.006 -9.484 1.00 83.06 188 PRO A O 1
ATOM 1470 N N . LEU A 1 189 ? 9.947 15.500 -7.460 1.00 81.25 189 LEU A N 1
ATOM 1471 C CA . LEU A 1 189 ? 8.682 16.034 -7.963 1.00 81.25 189 LEU A CA 1
ATOM 1472 C C . LEU A 1 189 ? 8.833 17.450 -8.519 1.00 81.25 189 LEU A C 1
ATOM 1474 O O . LEU A 1 189 ? 8.042 17.847 -9.377 1.00 81.25 189 LEU A O 1
ATOM 1478 N N . HIS A 1 190 ? 9.853 18.183 -8.065 1.00 80.88 190 HIS A N 1
ATOM 1479 C CA . HIS A 1 190 ? 10.081 19.581 -8.433 1.00 80.88 190 HIS A CA 1
ATOM 1480 C C . HIS A 1 190 ? 11.459 19.828 -9.064 1.00 80.88 190 HIS A C 1
ATOM 1482 O O . HIS A 1 190 ? 11.593 20.729 -9.891 1.00 80.88 190 HIS A O 1
ATOM 1488 N N . ASP A 1 191 ? 12.466 19.004 -8.760 1.00 82.12 191 ASP A N 1
ATOM 1489 C CA . ASP A 1 191 ? 13.849 19.230 -9.202 1.00 82.12 191 ASP A CA 1
ATOM 1490 C C . ASP A 1 191 ? 14.156 18.679 -10.608 1.00 82.12 191 ASP A C 1
ATOM 1492 O O . ASP A 1 191 ? 15.275 18.832 -11.103 1.00 82.12 191 ASP A O 1
ATOM 1496 N N . GLY A 1 192 ? 13.206 17.983 -11.245 1.00 78.19 192 GLY A N 1
ATOM 1497 C CA . GLY A 1 192 ? 13.413 17.330 -12.547 1.00 78.19 192 GLY A CA 1
ATOM 1498 C C . GLY A 1 192 ? 14.452 16.198 -12.519 1.00 78.19 192 GLY A C 1
ATOM 1499 O O . GLY A 1 192 ? 15.008 15.837 -13.556 1.00 78.19 192 GLY A O 1
ATOM 1500 N N . LYS A 1 193 ? 14.743 15.656 -11.331 1.00 81.62 193 LYS A N 1
ATOM 1501 C CA . LYS A 1 193 ? 15.698 14.564 -11.105 1.00 81.62 193 LYS A CA 1
ATOM 1502 C C . LYS A 1 193 ? 14.976 13.225 -10.982 1.00 81.62 193 LYS A C 1
ATOM 1504 O O . LYS A 1 193 ? 13.866 13.152 -10.466 1.00 81.62 193 LYS A O 1
ATOM 1509 N N . THR A 1 194 ? 15.630 12.154 -11.421 1.00 85.25 194 THR A N 1
ATOM 1510 C CA . THR A 1 194 ? 15.102 10.790 -11.299 1.00 85.25 194 THR A CA 1
ATOM 1511 C C . THR A 1 194 ? 15.374 10.202 -9.918 1.00 85.25 194 THR A C 1
ATOM 1513 O O . THR A 1 194 ? 16.415 10.471 -9.320 1.00 85.25 194 THR A O 1
ATOM 1516 N N . VAL A 1 195 ? 14.468 9.345 -9.444 1.00 83.94 195 VAL A N 1
ATOM 1517 C CA . VAL A 1 195 ? 14.671 8.524 -8.240 1.00 83.94 195 VAL A CA 1
ATOM 1518 C C . VAL A 1 195 ? 15.229 7.174 -8.659 1.00 83.94 195 VAL A C 1
ATOM 1520 O O . VAL A 1 195 ? 14.605 6.466 -9.449 1.00 83.94 195 VAL A O 1
ATOM 1523 N N . GLY A 1 196 ? 16.398 6.824 -8.130 1.00 87.81 196 GLY A N 1
ATOM 1524 C CA . GLY A 1 196 ? 16.899 5.456 -8.170 1.00 87.81 196 GLY A CA 1
ATOM 1525 C C . GLY A 1 196 ? 16.252 4.634 -7.062 1.00 87.81 196 GLY A C 1
ATOM 1526 O O . GLY A 1 196 ? 16.004 5.151 -5.975 1.00 87.81 196 GLY A O 1
ATOM 1527 N N . ILE A 1 197 ? 15.993 3.357 -7.328 1.00 88.88 197 ILE A N 1
ATOM 1528 C CA . ILE A 1 197 ? 15.492 2.401 -6.335 1.00 88.88 197 ILE A CA 1
ATOM 1529 C C . ILE A 1 197 ? 16.429 1.196 -6.257 1.00 88.88 197 ILE A C 1
ATOM 1531 O O . ILE A 1 197 ? 16.919 0.731 -7.289 1.00 88.88 197 ILE A O 1
ATOM 1535 N N . SER A 1 198 ? 16.696 0.737 -5.036 1.00 85.88 198 SER A N 1
ATOM 1536 C CA . SER A 1 198 ? 17.504 -0.446 -4.703 1.00 85.88 198 SER A CA 1
ATOM 1537 C C . SER A 1 198 ? 16.707 -1.462 -3.912 1.00 85.88 198 SER A C 1
ATOM 1539 O O . SER A 1 198 ? 15.873 -1.001 -3.097 1.00 85.88 198 SER A O 1
#

Mean predicted aligned error: 8.25 Å